Protein AF-A0A8H8XVD5-F1 (afdb_monomer_lite)

Sequence (188 aa):
MAFVDPARYSNPLRRFARTLVPGADPLVAAPLPLPESLAGEPWYSVGRAVSALGGARVDGWCLEEWPGKALRACFTACWRAADGRLWNVLPDRRTLLFLPDPARRYEGVPVAPRYQSLERDALLGDYLKVCAALGRPGLDE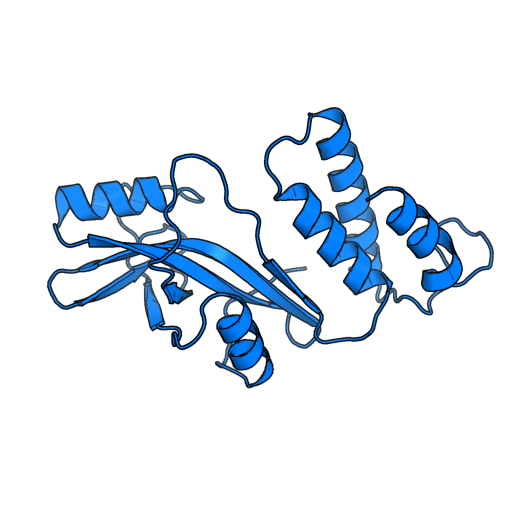AGWDTLQQTRERLEGWLELGGSGNSPCPCRSGRRYQNCCSRRLRDSL

Foldseek 3Di:
DDWAADPDCDPVNVVVLCVFANPWAWDKAFEDADPPADAPCQVVQLVVCCVPQNADKFWFWFWTDPPQWKIKTATHIWGQHPVRHTHRHHPVRDITRTTTDPPDDDPPQGDFMDMDTNDPWLLSVLLRVLSSVLRDPDDDPVRNVVSVVVNVVSVVCVVVVHTQQDDDPVNPRDRNVPPVSVVSVVVD

Radius of gyration: 18.56 Å; chains: 1; bounding box: 44×38×50 Å

pLDDT: mean 93.93, std 4.39, range [62.31, 98.44]

Secondary structure (DSSP, 8-state):
---B--SS--HHHHHHHHHHSTTPPPEEEEE---TT--TT-HHHHHHHHHHHH--EEEEEEEEEEETTTEEEEEEEEEEE-TTS-EEE-STT-PPEEEEE-TT----SSPPPPEEEESS--HHHHHHHHHHHHHTSTT--HHHHHHHHHHHHHHHHHHHTT--TTSBPTT--SSBGGGTHHHHHHTT-

Structure (mmCIF, N/CA/C/O backbone):
data_AF-A0A8H8XVD5-F1
#
_entry.id   AF-A0A8H8XVD5-F1
#
loop_
_atom_site.group_PDB
_atom_site.id
_atom_site.type_symbol
_atom_site.label_atom_id
_atom_site.label_alt_id
_atom_site.label_comp_id
_atom_site.label_asym_id
_atom_site.label_entity_id
_atom_site.label_seq_id
_atom_site.pdbx_PDB_ins_code
_atom_site.Cartn_x
_atom_site.Cartn_y
_atom_site.Cartn_z
_atom_site.occupancy
_atom_site.B_iso_or_equiv
_atom_site.auth_seq_id
_atom_site.auth_comp_id
_atom_site.auth_asym_id
_atom_site.auth_atom_id
_atom_site.pdbx_PDB_model_num
ATOM 1 N N . MET A 1 1 ? 2.188 4.997 12.910 1.00 62.31 1 MET A N 1
ATOM 2 C CA . MET A 1 1 ? 2.385 3.518 12.740 1.00 62.31 1 MET A CA 1
ATOM 3 C C . MET A 1 1 ? 2.667 3.164 11.275 1.00 62.31 1 MET A C 1
ATOM 5 O O . MET A 1 1 ? 2.285 3.942 10.416 1.00 62.31 1 MET A O 1
ATOM 9 N N . ALA A 1 2 ? 3.314 2.034 10.940 1.00 79.56 2 ALA A N 1
ATOM 10 C CA . ALA A 1 2 ? 3.727 1.780 9.548 1.00 79.56 2 ALA A CA 1
ATOM 11 C C . ALA A 1 2 ? 3.273 0.424 8.987 1.00 79.56 2 ALA A C 1
ATOM 13 O O . ALA A 1 2 ? 3.514 -0.628 9.577 1.00 79.56 2 ALA A O 1
ATOM 14 N N . PHE A 1 3 ? 2.655 0.473 7.806 1.00 91.69 3 PHE A N 1
ATOM 15 C CA . PHE A 1 3 ? 2.634 -0.654 6.878 1.00 91.69 3 PHE A CA 1
ATOM 16 C C . PHE A 1 3 ? 4.068 -0.938 6.429 1.00 91.69 3 PHE A C 1
ATOM 18 O O . PHE A 1 3 ? 4.803 -0.010 6.090 1.00 91.69 3 PHE A O 1
ATOM 25 N N . VAL A 1 4 ? 4.452 -2.208 6.440 1.00 92.31 4 VAL A N 1
ATOM 26 C CA . VAL A 1 4 ? 5.801 -2.675 6.114 1.00 92.31 4 VAL A CA 1
ATOM 27 C C . VAL A 1 4 ? 5.754 -3.757 5.043 1.00 92.31 4 VAL A C 1
ATOM 29 O O . VAL A 1 4 ? 4.693 -4.318 4.749 1.00 92.31 4 VAL A O 1
ATOM 32 N N . ASP A 1 5 ? 6.921 -4.074 4.486 1.00 90.81 5 ASP A N 1
ATOM 33 C CA . ASP A 1 5 ? 7.075 -5.238 3.621 1.00 90.81 5 ASP A CA 1
ATOM 34 C C . ASP A 1 5 ? 6.721 -6.517 4.409 1.00 90.81 5 ASP A C 1
ATOM 36 O O . ASP A 1 5 ? 7.253 -6.738 5.505 1.00 90.81 5 ASP A O 1
ATOM 40 N N . PRO A 1 6 ? 5.803 -7.364 3.909 1.00 87.50 6 PRO A N 1
ATOM 41 C CA . PRO A 1 6 ? 5.369 -8.549 4.634 1.00 87.50 6 PRO A CA 1
ATOM 42 C C . PRO A 1 6 ? 6.518 -9.549 4.770 1.00 87.50 6 PRO A C 1
ATOM 44 O O . PRO A 1 6 ? 7.116 -9.957 3.777 1.00 87.50 6 PRO A O 1
ATOM 47 N N . ALA A 1 7 ? 6.769 -10.037 5.987 1.00 82.31 7 ALA A N 1
ATOM 48 C CA . ALA A 1 7 ? 7.812 -11.042 6.229 1.00 82.31 7 ALA A CA 1
ATOM 49 C C . ALA A 1 7 ? 7.532 -12.387 5.528 1.00 82.31 7 ALA A C 1
ATOM 51 O O . ALA A 1 7 ? 8.437 -13.193 5.319 1.00 82.31 7 ALA A O 1
ATOM 52 N N . ARG A 1 8 ? 6.262 -12.664 5.202 1.00 85.81 8 ARG A N 1
ATOM 53 C CA . ARG A 1 8 ? 5.821 -13.894 4.535 1.00 85.81 8 ARG A CA 1
ATOM 54 C C . ARG A 1 8 ? 4.559 -13.663 3.715 1.00 85.81 8 ARG A C 1
ATOM 56 O O . ARG A 1 8 ? 3.676 -12.908 4.118 1.00 85.81 8 ARG A O 1
ATOM 63 N N . TYR A 1 9 ? 4.407 -14.415 2.626 1.00 90.38 9 TYR A N 1
ATOM 64 C CA . TYR A 1 9 ? 3.176 -14.401 1.834 1.00 90.38 9 TYR A CA 1
ATOM 65 C C . TYR A 1 9 ? 2.078 -15.276 2.470 1.00 90.38 9 TYR A C 1
ATOM 67 O O . TYR A 1 9 ? 1.851 -16.433 2.094 1.00 90.38 9 TYR A O 1
ATOM 75 N N . SER A 1 10 ? 1.437 -14.715 3.499 1.00 91.75 10 SER A N 1
ATOM 76 C CA . SER A 1 10 ? 0.442 -15.371 4.355 1.00 91.75 10 SER A CA 1
ATOM 77 C C . SER A 1 10 ? -0.894 -15.660 3.647 1.00 91.75 10 SER A C 1
ATOM 79 O O . SER A 1 10 ? -1.204 -15.099 2.597 1.00 91.75 10 SER A O 1
ATOM 81 N N . ASN A 1 11 ? -1.732 -16.523 4.237 1.00 93.69 11 ASN A N 1
ATOM 82 C CA . ASN A 1 11 ? -3.067 -16.834 3.701 1.00 93.69 11 ASN A CA 1
ATOM 83 C C . ASN A 1 11 ? -4.001 -15.611 3.592 1.00 93.69 11 ASN A C 1
ATOM 85 O O . ASN A 1 11 ? -4.656 -15.477 2.552 1.00 93.69 11 ASN A O 1
ATOM 89 N N . PRO A 1 12 ? -4.075 -14.704 4.592 1.00 94.62 12 PRO A N 1
ATOM 90 C CA . PRO A 1 12 ? -4.806 -13.448 4.436 1.00 94.62 12 PRO A CA 1
ATOM 91 C C . PRO A 1 12 ? -4.306 -12.628 3.246 1.00 94.62 12 PRO A C 1
ATOM 93 O O . PRO A 1 12 ? -5.109 -12.206 2.418 1.00 94.62 12 PRO A O 1
ATOM 96 N N . LEU A 1 13 ? -2.986 -12.508 3.085 1.00 94.56 13 LEU A N 1
ATOM 97 C CA . LEU A 1 13 ? -2.383 -11.758 1.987 1.00 94.56 13 LEU A CA 1
ATOM 98 C C . LEU A 1 13 ? -2.651 -12.399 0.617 1.00 94.56 13 LEU A C 1
ATOM 100 O O . LEU A 1 13 ? -2.946 -11.698 -0.347 1.00 94.56 13 LEU A O 1
ATOM 104 N N . ARG A 1 14 ? -2.659 -13.736 0.534 1.00 94.69 14 ARG A N 1
ATOM 105 C CA . ARG A 1 14 ? -3.088 -14.495 -0.659 1.00 94.69 14 ARG A CA 1
ATOM 106 C C . ARG A 1 14 ? -4.543 -14.258 -1.022 1.00 94.69 14 ARG A C 1
ATOM 108 O O . ARG A 1 14 ? -4.894 -14.201 -2.199 1.00 94.69 14 ARG A O 1
ATOM 115 N N . ARG A 1 15 ? -5.428 -14.184 -0.027 1.00 95.00 15 ARG A N 1
ATOM 116 C CA . ARG A 1 15 ? -6.840 -13.864 -0.265 1.00 95.00 15 ARG A CA 1
ATOM 117 C C . ARG A 1 15 ? -6.976 -12.420 -0.736 1.00 95.00 15 ARG A C 1
ATOM 119 O O . ARG A 1 15 ? -7.679 -12.197 -1.712 1.00 95.00 15 ARG A O 1
ATOM 126 N N . PHE A 1 16 ? -6.274 -11.484 -0.102 1.00 96.44 16 PHE A N 1
ATOM 127 C CA . PHE A 1 16 ? -6.273 -10.076 -0.486 1.00 96.44 16 PHE A CA 1
ATOM 128 C C . PHE A 1 16 ? -5.779 -9.867 -1.922 1.00 96.44 16 PHE A C 1
ATOM 130 O O . PHE A 1 16 ? -6.499 -9.281 -2.724 1.00 96.44 16 PHE A O 1
ATOM 137 N N . ALA A 1 17 ? -4.629 -10.441 -2.289 1.00 96.88 17 ALA A N 1
ATOM 138 C CA . ALA A 1 17 ? -4.081 -10.379 -3.646 1.00 96.88 17 ALA A CA 1
ATOM 139 C C . ALA A 1 17 ? -5.091 -10.849 -4.710 1.00 96.88 17 ALA A C 1
ATOM 141 O O . ALA A 1 17 ? -5.309 -10.162 -5.704 1.00 96.88 17 ALA A O 1
ATOM 142 N N . ARG A 1 18 ? -5.804 -11.955 -4.450 1.00 95.81 18 ARG A N 1
ATOM 143 C CA . ARG A 1 18 ? -6.851 -12.471 -5.350 1.00 95.81 18 ARG A CA 1
ATOM 144 C C . ARG A 1 18 ? -8.055 -11.541 -5.513 1.00 95.81 18 ARG A C 1
ATOM 146 O O . ARG A 1 18 ? -8.739 -11.639 -6.525 1.00 95.81 18 ARG A O 1
ATOM 153 N N . THR A 1 19 ? -8.326 -10.660 -4.546 1.00 96.25 19 THR A N 1
ATOM 154 C CA . THR A 1 19 ? -9.362 -9.620 -4.702 1.00 96.25 19 THR A CA 1
ATOM 155 C C . THR A 1 19 ? -8.908 -8.453 -5.578 1.00 96.25 19 THR A C 1
ATOM 157 O O . THR A 1 19 ? -9.754 -7.719 -6.080 1.00 96.25 19 THR A O 1
ATOM 160 N N . LEU A 1 20 ? -7.595 -8.276 -5.757 1.00 96.25 20 LEU A N 1
ATOM 161 C CA . LEU A 1 20 ? -7.013 -7.221 -6.587 1.00 96.25 20 LEU A CA 1
ATOM 162 C C . LEU A 1 20 ? -6.873 -7.688 -8.035 1.00 96.25 20 LEU A C 1
ATOM 164 O O . LEU A 1 20 ? -7.378 -7.029 -8.939 1.00 96.25 20 LEU A O 1
ATOM 168 N N . VAL A 1 21 ? -6.218 -8.836 -8.231 1.00 96.69 21 VAL A N 1
ATOM 169 C CA . VAL A 1 21 ? -5.940 -9.419 -9.547 1.00 96.69 21 VAL A CA 1
ATOM 170 C C . VAL A 1 21 ? -6.238 -10.925 -9.489 1.00 96.69 21 VAL A C 1
ATOM 172 O O . VAL A 1 21 ? -5.449 -11.692 -8.927 1.00 96.69 21 VAL A O 1
ATOM 175 N N . PRO A 1 22 ? -7.390 -11.382 -10.015 1.00 94.19 22 PRO A N 1
ATOM 176 C CA . PRO A 1 22 ? -7.756 -12.795 -9.990 1.00 94.19 22 PRO A CA 1
ATOM 177 C C . PRO A 1 22 ? -6.725 -13.672 -10.712 1.00 94.19 22 PRO A C 1
ATOM 179 O O . PRO A 1 22 ? -6.371 -13.410 -11.856 1.00 94.19 22 PRO A O 1
ATOM 182 N N . GLY A 1 23 ? -6.261 -14.732 -10.046 1.00 88.88 23 GLY A N 1
ATOM 183 C CA . GLY A 1 23 ? -5.352 -15.724 -10.633 1.00 88.88 23 GLY A CA 1
ATOM 184 C C . GLY A 1 23 ? -3.885 -15.297 -10.762 1.00 88.88 23 GLY A C 1
ATOM 185 O O . GLY A 1 23 ? -3.082 -16.102 -11.220 1.00 88.88 23 GLY A O 1
ATOM 186 N N . ALA A 1 24 ? -3.521 -14.079 -10.353 1.00 89.25 24 ALA A N 1
ATOM 187 C CA . ALA A 1 24 ? -2.131 -13.636 -10.344 1.00 89.25 24 ALA A CA 1
ATOM 188 C C . ALA A 1 24 ? -1.437 -13.965 -9.014 1.00 89.25 24 ALA A C 1
ATOM 190 O O . ALA A 1 24 ? -2.015 -13.800 -7.935 1.00 89.25 24 ALA A O 1
ATOM 191 N N . ASP A 1 25 ? -0.173 -14.375 -9.107 1.00 90.88 25 ASP A N 1
ATOM 192 C CA . ASP A 1 25 ? 0.716 -14.559 -7.964 1.00 90.88 25 ASP A CA 1
ATOM 193 C C . ASP A 1 25 ? 1.678 -13.365 -7.833 1.00 90.88 25 ASP A C 1
ATOM 195 O O . ASP A 1 25 ? 2.219 -12.890 -8.839 1.00 90.88 25 ASP A O 1
ATOM 199 N N . PRO A 1 26 ? 1.926 -12.867 -6.608 1.00 94.94 26 PRO A N 1
ATOM 200 C CA . PRO A 1 26 ? 2.943 -11.859 -6.377 1.00 94.94 26 PRO A CA 1
ATOM 201 C C . PRO A 1 26 ? 4.344 -12.370 -6.703 1.00 94.94 26 PRO A C 1
ATOM 203 O O . PRO A 1 26 ? 4.709 -13.512 -6.421 1.00 94.94 26 PRO A O 1
ATOM 206 N N . LEU A 1 27 ? 5.147 -11.462 -7.231 1.00 95.50 27 LEU A N 1
ATOM 207 C CA . LEU A 1 27 ? 6.562 -11.597 -7.509 1.00 95.50 27 LEU A CA 1
ATOM 208 C C . LEU A 1 27 ? 7.362 -10.805 -6.474 1.00 95.50 27 LEU A C 1
ATOM 210 O O . LEU A 1 27 ? 6.856 -9.879 -5.840 1.00 95.50 27 LEU A O 1
ATOM 214 N N . VAL A 1 28 ? 8.638 -11.144 -6.331 1.00 95.88 28 VAL A N 1
ATOM 215 C CA . VAL A 1 28 ? 9.575 -10.344 -5.541 1.00 95.88 28 VAL A CA 1
ATOM 216 C C . VAL A 1 28 ? 10.300 -9.391 -6.482 1.00 95.88 28 VAL A C 1
ATOM 218 O O . VAL A 1 28 ? 10.970 -9.839 -7.411 1.00 95.88 28 VAL A O 1
ATOM 221 N N . ALA A 1 29 ? 10.167 -8.087 -6.241 1.00 97.00 29 ALA A N 1
ATOM 222 C CA . ALA A 1 29 ? 10.982 -7.076 -6.901 1.00 97.00 29 ALA A CA 1
ATOM 223 C C . ALA A 1 29 ? 12.165 -6.730 -5.991 1.00 97.00 29 ALA A C 1
ATOM 225 O O . ALA A 1 29 ? 11.987 -6.119 -4.934 1.00 97.00 29 ALA A O 1
ATOM 226 N N . ALA A 1 30 ? 13.366 -7.155 -6.382 1.00 96.56 30 ALA A N 1
ATOM 227 C CA . ALA A 1 30 ? 14.581 -6.890 -5.617 1.00 96.56 30 ALA A CA 1
ATOM 228 C C . ALA A 1 30 ? 14.998 -5.413 -5.748 1.00 96.56 30 ALA A C 1
ATOM 230 O O . ALA A 1 30 ? 14.699 -4.782 -6.763 1.00 96.56 30 ALA A O 1
ATOM 231 N N . PRO A 1 31 ? 15.688 -4.835 -4.755 1.00 96.81 31 PRO A N 1
ATOM 232 C CA . PRO A 1 31 ? 16.124 -3.452 -4.830 1.00 96.81 31 PRO A CA 1
ATOM 233 C C . PRO A 1 31 ? 17.297 -3.294 -5.798 1.00 96.81 31 PRO A C 1
ATOM 235 O O . PRO A 1 31 ? 18.312 -3.981 -5.686 1.00 96.81 31 PRO A O 1
ATOM 238 N N . LEU A 1 32 ? 17.171 -2.339 -6.713 1.00 96.75 32 LEU A N 1
ATOM 239 C CA . LEU A 1 32 ? 18.240 -1.870 -7.591 1.00 96.75 32 LEU A CA 1
ATOM 240 C C . LEU A 1 32 ? 18.104 -0.353 -7.765 1.00 96.75 32 LEU A C 1
ATOM 242 O O . LEU A 1 32 ? 17.692 0.107 -8.829 1.00 96.75 32 LEU A O 1
ATOM 246 N N . PRO A 1 33 ? 18.392 0.436 -6.717 1.00 94.62 33 PRO A N 1
ATOM 247 C CA . PRO A 1 33 ? 18.290 1.889 -6.790 1.00 94.62 33 PRO A CA 1
ATOM 248 C C . PRO A 1 33 ? 19.168 2.421 -7.926 1.00 94.62 33 PRO A C 1
ATOM 250 O O . PRO A 1 33 ? 20.374 2.165 -7.949 1.00 94.62 33 PRO A O 1
ATOM 253 N N . LEU A 1 34 ? 18.578 3.174 -8.853 1.00 94.88 34 LEU A N 1
ATOM 254 C CA . LEU A 1 34 ? 19.328 3.801 -9.944 1.00 94.88 34 LEU A CA 1
ATOM 255 C C . LEU A 1 34 ? 19.580 5.286 -9.646 1.00 94.88 34 LEU A C 1
ATOM 257 O O . LEU A 1 34 ? 18.712 5.920 -9.043 1.00 94.88 34 LEU A O 1
ATOM 261 N N . PRO A 1 35 ? 20.710 5.871 -10.093 1.00 92.25 35 PRO A N 1
ATOM 262 C CA . PRO A 1 35 ? 21.076 7.255 -9.772 1.00 92.25 35 PRO A CA 1
ATOM 263 C C . PRO A 1 35 ? 20.013 8.309 -10.108 1.00 92.25 35 PRO A C 1
ATOM 265 O O . PRO A 1 35 ? 19.873 9.286 -9.384 1.00 92.25 35 PRO A O 1
ATOM 268 N N . GLU A 1 36 ? 19.250 8.109 -11.184 1.00 91.50 36 GLU A N 1
ATOM 269 C CA . GLU A 1 36 ? 18.214 9.050 -11.638 1.00 91.50 36 GLU A CA 1
ATOM 270 C C . GLU A 1 36 ? 16.822 8.769 -11.049 1.00 91.50 36 GLU A C 1
ATOM 272 O O . GLU A 1 36 ? 15.841 9.403 -11.442 1.00 91.50 36 GLU A O 1
ATOM 277 N N . SER A 1 37 ? 16.708 7.793 -10.147 1.00 95.88 37 SER A N 1
ATOM 278 C CA . SER A 1 37 ? 15.425 7.440 -9.542 1.00 95.88 37 SER A CA 1
ATOM 279 C C . SER A 1 37 ? 15.044 8.436 -8.456 1.00 95.88 37 SER A C 1
ATOM 281 O O . SER A 1 37 ? 15.870 8.847 -7.643 1.00 95.88 37 SER A O 1
ATOM 283 N N . LEU A 1 38 ? 13.766 8.794 -8.422 1.00 95.94 38 LEU A N 1
ATOM 284 C CA . LEU A 1 38 ? 13.205 9.767 -7.493 1.00 95.94 38 LEU A CA 1
ATOM 285 C C . LEU A 1 38 ? 12.308 9.061 -6.473 1.00 95.94 38 LEU A C 1
ATOM 287 O O . LEU A 1 38 ? 11.518 8.179 -6.815 1.00 95.94 38 LEU A O 1
ATOM 291 N N . ALA A 1 39 ? 12.440 9.440 -5.201 1.00 93.75 39 ALA A N 1
ATOM 292 C CA . ALA A 1 39 ? 11.602 8.905 -4.134 1.00 93.75 39 ALA A CA 1
ATOM 293 C C . ALA A 1 39 ? 10.130 9.269 -4.377 1.00 93.75 39 ALA A C 1
ATOM 295 O O . ALA A 1 39 ? 9.820 10.410 -4.703 1.00 93.75 39 ALA A O 1
ATOM 296 N N . GLY A 1 40 ? 9.229 8.296 -4.221 1.00 91.31 40 GLY A N 1
ATOM 297 C CA . GLY A 1 40 ? 7.795 8.495 -4.457 1.00 91.31 40 GLY A CA 1
ATOM 298 C C . GLY A 1 40 ? 7.377 8.545 -5.932 1.00 91.31 40 GLY A C 1
ATOM 299 O O . GLY A 1 40 ? 6.185 8.621 -6.201 1.00 91.31 40 GLY A O 1
ATOM 300 N N . GLU A 1 41 ? 8.315 8.422 -6.876 1.00 94.75 41 GLU A N 1
ATOM 301 C CA . GLU A 1 41 ? 8.067 8.584 -8.316 1.00 94.75 41 GLU A CA 1
ATOM 302 C C . GLU A 1 41 ? 8.413 7.302 -9.107 1.00 94.75 41 GLU A C 1
ATOM 304 O O . GLU A 1 41 ? 9.376 7.269 -9.891 1.00 94.75 41 GLU A O 1
ATOM 309 N N . PRO A 1 42 ? 7.667 6.196 -8.909 1.00 95.69 42 PRO A N 1
ATOM 310 C CA . PRO A 1 42 ? 8.000 4.898 -9.497 1.00 95.69 42 PRO A CA 1
ATOM 311 C C . PRO A 1 42 ? 7.889 4.883 -11.022 1.00 95.69 42 PRO A C 1
ATOM 313 O O . PRO A 1 42 ? 8.763 4.333 -11.687 1.00 95.69 42 PRO A O 1
ATOM 316 N N . TRP A 1 43 ? 6.866 5.512 -11.608 1.00 96.50 43 TRP A N 1
ATOM 317 C CA . TRP A 1 43 ? 6.689 5.507 -13.066 1.00 96.50 43 TRP A CA 1
ATOM 318 C C . TRP A 1 43 ? 7.761 6.315 -13.791 1.00 96.50 43 TRP A C 1
ATOM 320 O O . TRP A 1 43 ? 8.256 5.861 -14.823 1.00 96.50 43 TRP A O 1
ATOM 330 N N . TYR A 1 44 ? 8.154 7.464 -13.235 1.00 95.94 44 TYR A N 1
ATOM 331 C CA . TYR A 1 44 ? 9.276 8.246 -13.749 1.00 95.94 44 TYR A CA 1
ATOM 332 C C . TYR A 1 44 ? 10.574 7.432 -13.680 1.00 95.94 44 TYR A C 1
ATOM 334 O O . TYR A 1 44 ? 11.235 7.226 -14.697 1.00 95.94 44 TYR A O 1
ATOM 342 N N . SER A 1 45 ? 10.893 6.894 -12.500 1.00 97.12 45 SER A N 1
ATOM 343 C CA . SER A 1 45 ? 12.138 6.157 -12.252 1.00 97.12 45 SER A CA 1
ATOM 344 C C . SER A 1 45 ? 12.257 4.903 -13.124 1.00 97.12 45 SER A C 1
ATOM 346 O O . SER A 1 45 ? 13.292 4.662 -13.746 1.00 97.12 45 SER A O 1
ATOM 348 N N . VAL A 1 46 ? 11.174 4.128 -13.253 1.00 97.38 46 VAL A N 1
ATOM 349 C CA . VAL A 1 46 ? 11.131 2.967 -14.155 1.00 97.38 46 VAL A CA 1
ATOM 350 C C . VAL A 1 46 ? 11.207 3.403 -15.620 1.00 97.38 46 VAL A C 1
ATOM 352 O O . VAL A 1 46 ? 11.868 2.737 -16.411 1.00 97.38 46 VAL A O 1
ATOM 355 N N . GLY A 1 47 ? 10.598 4.530 -15.999 1.00 96.81 47 GLY A N 1
ATOM 356 C CA . GLY A 1 47 ? 10.730 5.091 -17.348 1.00 96.81 47 GLY A CA 1
ATOM 357 C C . GLY A 1 47 ? 12.182 5.425 -17.711 1.00 96.81 47 GLY A C 1
ATOM 358 O O . GLY A 1 47 ? 12.628 5.108 -18.818 1.00 96.81 47 GLY A O 1
ATOM 359 N N . ARG A 1 48 ? 12.948 5.986 -16.765 1.00 97.44 48 ARG A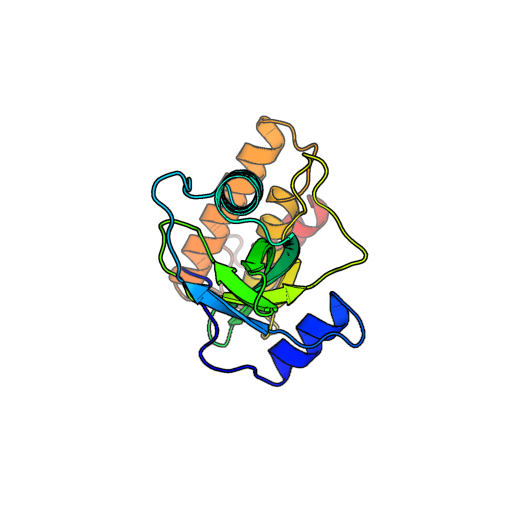 N 1
ATOM 360 C CA . ARG A 1 48 ? 14.395 6.218 -16.923 1.00 97.44 48 ARG A CA 1
ATOM 361 C C . ARG A 1 48 ? 15.162 4.906 -17.060 1.00 97.44 48 ARG A C 1
ATOM 363 O O . ARG A 1 48 ? 15.960 4.778 -17.983 1.00 97.44 48 ARG A O 1
ATOM 370 N N . ALA A 1 49 ? 14.861 3.914 -16.218 1.00 97.19 49 ALA A N 1
ATOM 371 C CA . ALA A 1 49 ? 15.471 2.585 -16.302 1.00 97.19 49 ALA A CA 1
ATOM 372 C C . ALA A 1 49 ? 15.246 1.936 -17.678 1.00 97.19 49 ALA A C 1
ATOM 374 O O . ALA A 1 49 ? 16.198 1.481 -18.304 1.00 97.19 49 ALA A O 1
ATOM 375 N N . VAL A 1 50 ? 14.008 1.962 -18.183 1.00 97.69 50 VAL A N 1
ATOM 376 C CA . VAL A 1 50 ? 13.668 1.423 -19.510 1.00 97.69 50 VAL A CA 1
ATOM 377 C C . VAL A 1 50 ? 14.402 2.171 -20.621 1.00 97.69 50 VAL A C 1
ATOM 379 O O . VAL A 1 50 ? 14.939 1.542 -21.527 1.00 97.69 50 VAL A O 1
ATOM 382 N N . SER A 1 51 ? 14.467 3.501 -20.544 1.00 97.06 51 SER A N 1
ATOM 383 C CA . SER A 1 51 ? 15.145 4.321 -21.557 1.00 97.06 51 SER A CA 1
ATOM 384 C C . SER A 1 51 ? 16.657 4.077 -21.598 1.00 97.06 51 SER A C 1
ATOM 386 O O . SER A 1 51 ? 17.244 4.057 -22.675 1.00 97.06 51 SER A O 1
ATOM 388 N N . ALA A 1 52 ? 17.287 3.885 -20.437 1.00 96.12 52 ALA A N 1
ATOM 389 C CA . ALA A 1 52 ? 18.735 3.728 -20.326 1.00 96.12 52 ALA A CA 1
ATOM 390 C C . ALA A 1 52 ? 19.213 2.280 -20.524 1.00 96.12 52 ALA A C 1
ATOM 392 O O . ALA A 1 52 ? 20.296 2.059 -21.060 1.00 96.12 52 ALA A O 1
ATOM 393 N N . LEU A 1 53 ? 18.432 1.297 -20.066 1.00 96.38 53 LEU A N 1
ATOM 394 C CA . LEU A 1 53 ? 18.856 -0.104 -19.943 1.00 96.38 53 LEU A CA 1
ATOM 395 C C . LEU A 1 53 ? 17.994 -1.075 -20.768 1.00 96.38 53 LEU A C 1
ATOM 397 O O . LEU A 1 53 ? 18.262 -2.276 -20.782 1.00 96.38 53 LEU A O 1
ATOM 401 N N . GLY A 1 54 ? 16.949 -0.585 -21.441 1.00 97.00 54 GLY A N 1
ATOM 402 C CA . GLY A 1 54 ? 15.958 -1.420 -22.117 1.00 97.00 54 GLY A CA 1
ATOM 403 C C . GLY A 1 54 ? 15.030 -2.155 -21.141 1.00 97.00 54 GLY A C 1
ATOM 404 O O . GLY A 1 54 ? 14.859 -1.772 -19.983 1.00 97.00 54 GLY A O 1
ATOM 405 N N . GLY A 1 55 ? 14.399 -3.236 -21.602 1.00 97.25 55 GLY A N 1
ATOM 406 C CA . GLY A 1 55 ? 13.414 -3.984 -20.813 1.00 97.25 55 GLY A CA 1
ATOM 407 C C . GLY A 1 55 ? 12.023 -3.349 -20.849 1.00 97.25 55 GLY A C 1
ATOM 408 O O . GLY A 1 55 ? 11.636 -2.741 -21.846 1.00 97.25 55 GLY A O 1
ATOM 409 N N . ALA A 1 56 ? 11.242 -3.524 -19.781 1.00 97.81 56 ALA A N 1
ATOM 410 C CA . ALA A 1 56 ? 9.846 -3.095 -19.747 1.00 97.81 56 ALA A CA 1
ATOM 411 C C . ALA A 1 56 ? 9.406 -2.555 -18.381 1.00 97.81 56 ALA A C 1
ATOM 413 O O . ALA A 1 56 ? 9.856 -3.008 -17.327 1.00 97.81 56 ALA A O 1
ATOM 414 N N . ARG A 1 57 ? 8.453 -1.619 -18.409 1.00 97.06 57 ARG A N 1
ATOM 415 C CA . ARG A 1 57 ? 7.697 -1.188 -17.228 1.00 97.06 57 ARG A CA 1
ATOM 416 C C . ARG A 1 57 ? 6.627 -2.227 -16.900 1.00 97.06 57 ARG A C 1
ATOM 418 O O . ARG A 1 57 ? 5.895 -2.655 -17.791 1.00 97.06 57 ARG A O 1
ATOM 425 N N . VAL A 1 58 ? 6.511 -2.593 -15.627 1.00 97.69 58 VAL A N 1
ATOM 426 C CA . VAL A 1 58 ? 5.428 -3.441 -15.118 1.00 97.69 58 VAL A CA 1
ATOM 427 C C . VAL A 1 58 ? 4.653 -2.659 -14.068 1.00 97.69 58 VAL A C 1
ATOM 429 O O . VAL A 1 58 ? 5.210 -2.336 -13.021 1.00 97.69 58 VAL A O 1
ATOM 432 N N . ASP A 1 59 ? 3.380 -2.383 -14.344 1.00 97.56 59 ASP A N 1
ATOM 433 C CA . ASP A 1 59 ? 2.462 -1.740 -13.400 1.00 97.56 59 ASP A CA 1
ATOM 434 C C . ASP A 1 59 ? 1.768 -2.807 -12.534 1.00 97.56 59 ASP A C 1
ATOM 436 O O . ASP A 1 59 ? 1.536 -3.943 -12.967 1.00 97.56 59 ASP A O 1
ATOM 440 N N . GLY A 1 60 ? 1.479 -2.469 -11.279 1.00 97.62 60 GLY A N 1
ATOM 441 C CA . GLY A 1 60 ? 0.897 -3.415 -10.333 1.00 97.62 60 GLY A CA 1
ATOM 442 C C . GLY A 1 60 ? 0.831 -2.883 -8.910 1.00 97.62 60 GLY A C 1
ATOM 443 O O . GLY A 1 60 ? 0.919 -1.683 -8.665 1.00 97.62 60 GLY A O 1
ATOM 444 N N . TRP A 1 61 ? 0.666 -3.790 -7.956 1.00 97.75 61 TRP A N 1
ATOM 445 C CA . TRP A 1 61 ? 0.422 -3.469 -6.555 1.00 97.75 61 TRP A CA 1
ATOM 446 C C . TRP A 1 61 ? 1.598 -3.887 -5.675 1.00 97.75 61 TRP A C 1
ATOM 448 O O . TRP A 1 61 ? 1.956 -5.060 -5.634 1.00 97.75 61 TRP A O 1
ATOM 458 N N . CYS A 1 62 ? 2.154 -2.957 -4.904 1.00 97.06 62 CYS A N 1
ATOM 459 C CA . CYS A 1 62 ? 3.005 -3.282 -3.764 1.00 97.06 62 CYS A CA 1
ATOM 460 C C . CYS A 1 62 ? 2.122 -3.720 -2.596 1.00 97.06 62 CYS A C 1
ATOM 462 O O . CYS A 1 62 ? 1.300 -2.934 -2.118 1.00 97.06 62 CYS A O 1
ATOM 464 N N . LEU A 1 63 ? 2.280 -4.966 -2.156 1.00 97.62 63 LEU A N 1
ATOM 465 C CA . LEU A 1 63 ? 1.546 -5.544 -1.038 1.00 97.62 63 LEU A CA 1
ATOM 466 C C . LEU A 1 63 ? 2.308 -5.312 0.265 1.00 97.62 63 LEU A C 1
ATOM 468 O O . LEU A 1 63 ? 3.458 -5.719 0.396 1.00 97.62 63 LEU A O 1
ATOM 472 N N . GLU A 1 64 ? 1.640 -4.709 1.239 1.00 96.75 64 GLU A N 1
ATOM 473 C CA . GLU A 1 64 ? 2.202 -4.355 2.538 1.00 96.75 64 GLU A CA 1
ATOM 474 C C . GLU A 1 64 ? 1.290 -4.835 3.668 1.00 96.75 64 GLU A C 1
ATOM 476 O O . GLU A 1 64 ? 0.074 -4.997 3.510 1.00 96.75 64 GLU A O 1
ATOM 481 N N . GLU A 1 65 ? 1.879 -5.049 4.837 1.00 95.81 65 GLU A N 1
ATOM 482 C CA . GLU A 1 65 ? 1.178 -5.505 6.030 1.00 95.81 65 GLU A CA 1
ATOM 483 C C . GLU A 1 65 ? 1.446 -4.539 7.182 1.00 95.81 65 GLU A C 1
ATOM 485 O O . GLU A 1 65 ? 2.574 -4.123 7.425 1.00 95.81 65 GLU A O 1
ATOM 490 N N . TRP A 1 66 ? 0.397 -4.194 7.917 1.00 94.25 66 TRP A N 1
ATOM 491 C CA . TRP A 1 66 ? 0.523 -3.766 9.298 1.00 94.25 66 TRP A CA 1
ATOM 492 C C . TRP A 1 66 ? 0.355 -5.025 10.159 1.00 94.25 66 TRP A C 1
ATOM 494 O O . TRP A 1 66 ? -0.770 -5.537 10.233 1.00 94.25 66 TRP A O 1
ATOM 504 N N . PRO A 1 67 ? 1.441 -5.544 10.776 1.00 91.25 67 PRO A N 1
ATOM 505 C CA . PRO A 1 67 ? 1.452 -6.869 11.388 1.00 91.25 67 PRO A CA 1
ATOM 506 C C . PRO A 1 67 ? 0.241 -7.145 12.278 1.00 91.25 67 PRO A C 1
ATOM 508 O O . PRO A 1 67 ? 0.004 -6.452 13.266 1.00 91.25 67 PRO A O 1
ATOM 511 N N . GLY A 1 68 ? -0.541 -8.157 11.891 1.00 89.62 68 GLY A N 1
ATOM 512 C CA . GLY A 1 68 ? -1.723 -8.614 12.628 1.00 89.62 68 GLY A CA 1
ATOM 513 C C . GLY A 1 68 ? -2.963 -7.717 12.541 1.00 89.62 68 GLY A C 1
ATOM 514 O O . GLY A 1 68 ? -4.017 -8.132 13.007 1.00 89.62 68 GLY A O 1
ATOM 515 N N . LYS A 1 69 ? -2.881 -6.531 11.925 1.00 92.81 69 LYS A N 1
ATOM 516 C CA . LYS A 1 69 ? -3.963 -5.532 11.944 1.00 92.81 69 LYS A CA 1
ATOM 517 C C . LYS A 1 69 ? -4.621 -5.326 10.594 1.00 92.81 69 LYS A C 1
ATOM 519 O O . LYS A 1 69 ? -5.843 -5.416 10.482 1.00 92.81 69 LYS A O 1
ATOM 524 N N . ALA A 1 70 ? -3.834 -5.045 9.562 1.00 96.06 70 ALA A N 1
ATOM 525 C CA . ALA A 1 70 ? -4.371 -4.674 8.261 1.00 96.06 70 ALA A CA 1
ATOM 526 C C . ALA A 1 70 ? -3.399 -4.991 7.127 1.00 96.06 70 ALA A C 1
ATOM 528 O O . ALA A 1 70 ? -2.192 -5.078 7.321 1.00 96.06 70 ALA A O 1
ATOM 529 N N . LEU A 1 71 ? -3.940 -5.100 5.921 1.00 97.31 71 LEU A N 1
ATOM 530 C CA . LEU A 1 71 ? -3.198 -5.216 4.674 1.00 97.31 71 LEU A CA 1
ATOM 531 C C . LEU A 1 71 ? -3.421 -3.961 3.834 1.00 97.31 71 LEU A C 1
ATOM 533 O O . LEU A 1 71 ? -4.519 -3.392 3.847 1.00 97.31 71 LEU A O 1
ATOM 537 N N . ARG A 1 72 ? -2.392 -3.558 3.092 1.00 97.75 72 ARG A N 1
ATOM 538 C CA . ARG A 1 72 ? -2.429 -2.445 2.142 1.00 97.75 72 ARG A CA 1
ATOM 539 C C . ARG A 1 72 ? -1.877 -2.893 0.796 1.00 97.75 72 ARG A C 1
ATOM 541 O O . ARG A 1 72 ? -0.955 -3.697 0.731 1.00 97.75 72 ARG A O 1
ATOM 548 N N . ALA A 1 73 ? -2.459 -2.375 -0.274 1.00 97.56 73 ALA A N 1
ATOM 549 C CA . ALA A 1 73 ? -1.918 -2.478 -1.616 1.00 97.56 73 ALA A CA 1
ATOM 550 C C . ALA A 1 73 ? -1.809 -1.079 -2.222 1.00 97.56 73 ALA A C 1
ATOM 552 O O . ALA A 1 73 ? -2.824 -0.402 -2.403 1.00 97.56 73 ALA A O 1
ATOM 553 N N . CYS A 1 74 ? -0.585 -0.661 -2.532 1.00 95.69 74 CYS A N 1
ATOM 554 C CA . CYS A 1 74 ? -0.286 0.617 -3.176 1.00 95.69 74 CYS A CA 1
ATOM 555 C C . CYS A 1 74 ? 0.030 0.372 -4.651 1.00 95.69 74 CYS A C 1
ATOM 557 O O . CYS A 1 74 ? 0.880 -0.463 -4.960 1.00 95.69 74 CYS A O 1
ATOM 559 N N . PHE A 1 75 ? -0.646 1.071 -5.562 1.00 96.38 75 PHE A N 1
ATOM 560 C CA . PHE A 1 75 ? -0.353 0.936 -6.987 1.00 96.38 75 PHE A CA 1
ATOM 561 C C . PHE A 1 75 ? 0.989 1.606 -7.307 1.00 96.38 75 PHE A C 1
ATOM 563 O O . PHE A 1 75 ? 1.247 2.722 -6.860 1.00 96.38 75 PHE A O 1
ATOM 570 N N . THR A 1 76 ? 1.855 0.909 -8.033 1.00 96.56 76 THR A N 1
ATOM 571 C CA . THR A 1 76 ? 3.236 1.321 -8.313 1.00 96.56 76 THR A CA 1
ATOM 572 C C . THR A 1 76 ? 3.735 0.676 -9.611 1.00 96.56 76 THR A C 1
ATOM 574 O O . THR A 1 76 ? 2.986 -0.022 -10.301 1.00 96.56 76 THR A O 1
ATOM 577 N N . ALA A 1 77 ? 5.008 0.890 -9.942 1.00 97.38 77 ALA A N 1
ATOM 578 C CA . ALA A 1 77 ? 5.690 0.246 -11.054 1.00 97.38 77 ALA A CA 1
ATOM 579 C C . ALA A 1 77 ? 7.026 -0.373 -10.628 1.00 97.38 77 ALA A C 1
ATOM 581 O O . ALA A 1 77 ? 7.720 0.131 -9.746 1.00 97.38 77 ALA A O 1
ATOM 582 N N . CYS A 1 78 ? 7.402 -1.455 -11.303 1.00 97.69 78 CYS A N 1
ATOM 583 C CA . CYS A 1 78 ? 8.722 -2.073 -11.222 1.00 97.69 78 CYS A CA 1
ATOM 584 C C . CYS A 1 78 ? 9.330 -2.200 -12.623 1.00 97.69 78 CYS A C 1
ATOM 586 O O . CYS A 1 78 ? 8.616 -2.271 -13.629 1.00 97.69 78 CYS A O 1
ATOM 588 N N . TRP A 1 79 ? 10.658 -2.246 -12.691 1.00 98.44 79 TRP A N 1
ATOM 589 C CA . TRP A 1 79 ? 11.377 -2.472 -13.941 1.00 98.44 79 TRP A CA 1
ATOM 590 C C . TRP A 1 79 ? 11.593 -3.968 -14.155 1.00 98.44 79 TRP A C 1
ATOM 592 O O . TRP A 1 79 ? 12.147 -4.649 -13.293 1.00 98.44 79 TRP A O 1
ATOM 602 N N . ARG A 1 80 ? 11.158 -4.489 -15.304 1.00 98.44 80 ARG A N 1
ATOM 603 C CA . ARG A 1 80 ? 11.501 -5.836 -15.761 1.00 98.44 80 ARG A CA 1
ATOM 604 C C . ARG A 1 80 ? 12.673 -5.740 -16.728 1.00 98.44 80 ARG A C 1
ATOM 606 O O . ARG A 1 80 ? 12.520 -5.216 -17.831 1.00 98.44 80 ARG A O 1
ATOM 613 N N . ALA A 1 81 ? 13.819 -6.257 -16.308 1.00 97.38 81 ALA A N 1
ATOM 614 C CA . ALA A 1 81 ? 15.013 -6.328 -17.136 1.00 97.38 81 ALA A CA 1
ATOM 615 C C . ALA A 1 81 ? 14.842 -7.347 -18.280 1.00 97.38 81 ALA A C 1
ATOM 617 O O . ALA A 1 81 ? 13.919 -8.166 -18.277 1.00 97.38 81 ALA A O 1
ATOM 618 N N . ALA A 1 82 ? 15.742 -7.307 -19.268 1.00 95.38 82 ALA A N 1
ATOM 619 C CA . ALA A 1 82 ? 15.704 -8.202 -20.431 1.00 95.38 82 ALA A CA 1
ATOM 620 C C . ALA A 1 82 ? 15.848 -9.693 -20.063 1.00 95.38 82 ALA A C 1
ATOM 622 O O . ALA A 1 82 ? 15.313 -10.551 -20.758 1.00 95.38 82 ALA A O 1
ATOM 623 N N . ASP A 1 83 ? 16.513 -9.996 -18.944 1.00 94.94 83 ASP A N 1
ATOM 624 C CA . ASP A 1 83 ? 16.629 -11.349 -18.381 1.00 94.94 83 ASP A CA 1
ATOM 625 C C . ASP A 1 83 ? 15.356 -11.817 -17.641 1.00 94.94 83 ASP A C 1
ATOM 627 O O . ASP A 1 83 ? 15.315 -12.914 -17.087 1.00 94.94 83 ASP A O 1
ATOM 631 N N . GLY A 1 84 ? 14.310 -10.985 -17.617 1.00 94.88 84 GLY A N 1
ATOM 632 C CA . GLY A 1 84 ? 13.030 -11.260 -16.975 1.00 94.88 84 GLY A CA 1
ATOM 633 C C . GLY A 1 84 ? 12.983 -10.950 -15.478 1.00 94.88 84 GLY A C 1
ATOM 634 O O . GLY A 1 84 ? 11.899 -11.049 -14.894 1.00 94.88 84 GLY A O 1
ATOM 635 N N . ARG A 1 85 ? 14.098 -10.548 -14.850 1.00 96.69 85 ARG A N 1
ATOM 636 C CA . ARG A 1 85 ? 14.123 -10.178 -13.426 1.00 96.69 85 ARG A CA 1
ATOM 637 C C . ARG A 1 85 ? 13.362 -8.886 -13.176 1.00 96.69 85 ARG A C 1
ATOM 639 O O . ARG A 1 85 ? 13.342 -7.986 -14.016 1.00 96.69 85 ARG A O 1
ATOM 646 N N . LEU A 1 86 ? 12.753 -8.802 -11.997 1.00 97.94 86 LEU A N 1
ATOM 647 C CA . LEU A 1 86 ? 11.955 -7.661 -11.573 1.00 97.94 86 LEU A CA 1
ATOM 648 C C . LEU A 1 86 ? 12.693 -6.861 -10.496 1.00 97.94 86 LEU A C 1
ATOM 650 O O . LEU A 1 86 ? 13.153 -7.426 -9.502 1.00 97.94 86 LEU A O 1
ATOM 654 N N . TRP A 1 87 ? 12.760 -5.547 -10.688 1.00 98.06 87 TRP A N 1
ATOM 655 C CA . TRP A 1 87 ? 13.524 -4.636 -9.847 1.00 98.06 87 TRP A CA 1
ATOM 656 C C . TRP A 1 87 ? 12.671 -3.467 -9.348 1.00 98.06 87 TRP A C 1
ATOM 658 O O . TRP A 1 87 ? 11.975 -2.809 -10.128 1.00 98.06 87 TRP A O 1
ATOM 668 N N . ASN A 1 88 ? 12.775 -3.181 -8.050 1.00 97.50 88 ASN A N 1
ATOM 669 C CA . ASN A 1 88 ? 12.412 -1.892 -7.478 1.00 97.50 88 ASN A CA 1
ATOM 670 C C . ASN A 1 88 ? 13.596 -0.940 -7.667 1.00 97.50 88 ASN A C 1
ATOM 672 O O . ASN A 1 88 ? 14.635 -1.101 -7.027 1.00 97.50 88 ASN A O 1
ATOM 676 N N . VAL A 1 89 ? 13.435 0.042 -8.549 1.00 97.62 89 VAL A N 1
ATOM 677 C CA . VAL A 1 89 ? 14.500 1.002 -8.866 1.00 97.62 89 VAL A CA 1
ATOM 678 C C . VAL A 1 89 ? 14.511 2.223 -7.949 1.00 97.62 89 VAL A C 1
ATOM 680 O O . VAL A 1 89 ? 15.373 3.085 -8.089 1.00 97.62 89 VAL A O 1
ATOM 683 N N . LEU A 1 90 ? 13.576 2.310 -6.998 1.00 96.56 90 LEU A N 1
ATOM 684 C CA . LEU A 1 90 ? 13.463 3.465 -6.118 1.00 96.56 90 LEU A CA 1
ATOM 685 C C . LEU A 1 90 ? 14.652 3.588 -5.143 1.00 96.56 90 LEU A C 1
ATOM 687 O O . LEU A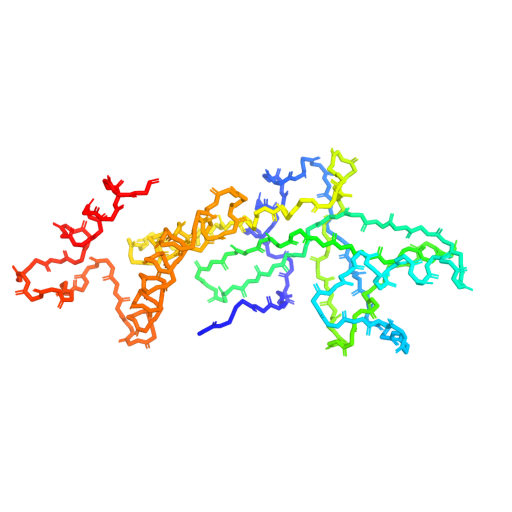 1 90 ? 15.245 2.580 -4.742 1.00 96.56 90 LEU A O 1
ATOM 691 N N . PRO A 1 91 ? 14.987 4.818 -4.700 1.00 94.88 91 PRO A N 1
ATOM 692 C CA . PRO A 1 91 ? 16.113 5.057 -3.791 1.00 94.88 91 PRO A CA 1
ATOM 693 C C . PRO A 1 91 ? 15.981 4.417 -2.404 1.00 94.88 91 PRO A C 1
ATOM 695 O O . PRO A 1 91 ? 16.981 4.287 -1.702 1.00 94.88 91 PRO A O 1
ATOM 698 N N . ASP A 1 92 ? 14.772 4.014 -2.001 1.00 91.50 92 ASP A N 1
ATOM 699 C CA . ASP A 1 92 ? 14.483 3.445 -0.678 1.00 91.50 92 ASP A CA 1
ATOM 700 C C . ASP A 1 92 ? 15.079 2.046 -0.452 1.00 91.50 92 ASP A C 1
ATOM 702 O O . ASP A 1 92 ? 15.092 1.555 0.677 1.00 91.50 92 ASP A O 1
ATOM 706 N N 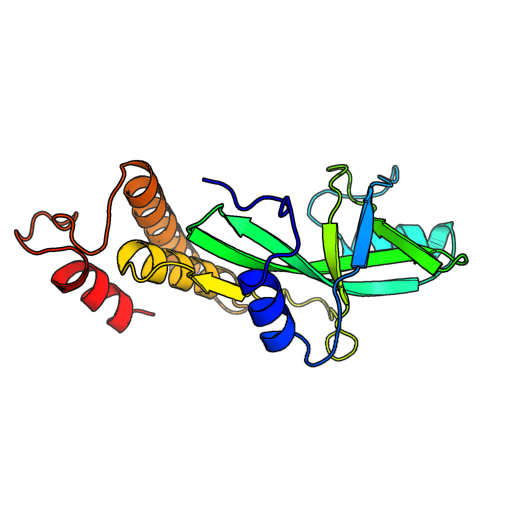. ARG A 1 93 ? 15.599 1.415 -1.514 1.00 89.81 93 ARG A N 1
ATOM 707 C CA . ARG A 1 93 ? 16.223 0.083 -1.502 1.00 89.81 93 ARG A CA 1
ATOM 708 C C . ARG A 1 93 ? 15.333 -1.007 -0.905 1.00 89.81 93 ARG A C 1
ATOM 710 O O . ARG A 1 93 ? 15.841 -2.025 -0.428 1.00 89.81 93 ARG A O 1
ATOM 717 N N . ARG A 1 94 ? 14.012 -0.831 -0.949 1.00 92.25 94 ARG A N 1
ATOM 718 C CA . ARG A 1 94 ? 13.071 -1.827 -0.435 1.00 92.25 94 ARG A CA 1
ATOM 719 C C . ARG A 1 94 ? 12.926 -3.000 -1.394 1.00 92.25 94 ARG A C 1
ATOM 721 O O . ARG A 1 94 ? 12.909 -2.828 -2.613 1.00 92.25 94 ARG A O 1
ATOM 728 N N . THR A 1 95 ? 12.780 -4.192 -0.825 1.00 94.50 95 THR A N 1
ATOM 729 C CA . THR A 1 95 ? 12.320 -5.369 -1.569 1.00 94.50 95 THR A CA 1
ATOM 730 C C . THR A 1 95 ? 10.802 -5.377 -1.534 1.00 94.50 95 THR A C 1
ATOM 732 O O . THR A 1 95 ? 10.231 -5.382 -0.449 1.00 94.50 95 THR A O 1
ATOM 735 N N . LEU A 1 96 ? 10.150 -5.409 -2.694 1.00 95.44 96 LEU A N 1
ATOM 736 C CA . LEU A 1 96 ? 8.690 -5.341 -2.757 1.00 95.44 96 LEU A CA 1
ATOM 737 C C . LEU A 1 96 ? 8.091 -6.726 -2.990 1.00 95.44 96 LEU A C 1
ATOM 739 O O . LEU A 1 96 ? 8.528 -7.459 -3.882 1.00 95.44 96 LEU A O 1
ATOM 743 N N . LEU A 1 97 ? 7.027 -7.045 -2.250 1.00 97.12 97 LEU A N 1
ATOM 744 C CA . LEU A 1 97 ? 6.094 -8.092 -2.651 1.00 97.12 97 LEU A CA 1
ATOM 745 C C . LEU A 1 97 ? 5.109 -7.484 -3.655 1.00 97.12 97 LEU A C 1
ATOM 747 O O . LEU A 1 97 ? 4.144 -6.815 -3.285 1.00 97.12 97 LEU A O 1
ATOM 751 N N . PHE A 1 98 ? 5.391 -7.675 -4.936 1.00 97.50 98 PHE A N 1
ATOM 752 C CA . PHE A 1 98 ? 4.746 -6.967 -6.031 1.00 97.50 98 PHE A CA 1
ATOM 753 C C . PHE A 1 98 ? 3.777 -7.873 -6.787 1.00 97.50 98 PHE A C 1
ATOM 755 O O . PHE A 1 98 ? 4.167 -8.919 -7.288 1.00 97.50 98 PHE A O 1
ATOM 762 N N . LEU A 1 99 ? 2.519 -7.469 -6.922 1.00 97.75 99 LEU A N 1
ATOM 763 C CA . LEU A 1 99 ? 1.494 -8.169 -7.692 1.00 97.75 99 LEU A CA 1
ATOM 764 C C . LEU A 1 99 ? 1.267 -7.443 -9.029 1.00 97.75 99 LEU A C 1
ATOM 766 O O . LEU A 1 99 ? 0.621 -6.392 -9.023 1.00 97.75 99 LEU A O 1
ATOM 770 N N . PRO A 1 100 ? 1.766 -7.967 -10.165 1.00 97.31 100 PRO A N 1
ATOM 771 C CA . PRO A 1 100 ? 1.518 -7.367 -11.474 1.00 97.31 100 PRO A CA 1
ATOM 772 C C . PRO A 1 100 ? 0.021 -7.285 -11.785 1.00 97.31 100 PRO A C 1
ATOM 774 O O . PRO A 1 100 ? -0.721 -8.231 -11.520 1.00 97.31 100 PRO A O 1
ATOM 777 N N . ASP A 1 101 ? -0.409 -6.183 -12.396 1.00 97.12 101 ASP A N 1
ATOM 778 C CA . ASP A 1 101 ? -1.796 -5.981 -12.820 1.00 97.12 101 ASP A CA 1
ATOM 779 C C . ASP A 1 101 ? -1.825 -5.563 -14.298 1.00 97.12 101 ASP A C 1
ATOM 781 O O . ASP A 1 101 ? -1.720 -4.378 -14.605 1.00 97.12 101 ASP A O 1
ATOM 785 N N . PRO A 1 102 ? -1.937 -6.512 -15.247 1.00 93.25 102 PRO A N 1
ATOM 786 C CA . PRO A 1 102 ? -1.914 -6.186 -16.673 1.00 93.25 102 PRO A CA 1
ATOM 787 C C . PRO A 1 102 ? -3.178 -5.454 -17.146 1.00 93.25 102 PRO A C 1
ATOM 789 O O . PRO A 1 102 ? -3.168 -4.877 -18.234 1.00 93.25 102 PRO A O 1
ATOM 792 N N . ALA A 1 103 ? -4.261 -5.491 -16.362 1.00 92.56 103 ALA A N 1
ATOM 793 C CA . ALA A 1 103 ? -5.529 -4.853 -16.699 1.00 92.56 103 ALA A CA 1
ATOM 794 C C . ALA A 1 103 ? -5.555 -3.366 -16.322 1.00 92.56 103 ALA A C 1
ATOM 796 O O . ALA A 1 103 ? -6.405 -2.625 -16.813 1.00 92.56 103 ALA A O 1
ATOM 797 N N . ARG A 1 104 ? -4.636 -2.919 -15.457 1.00 91.44 104 ARG A N 1
ATOM 798 C CA . ARG A 1 104 ? -4.503 -1.518 -15.053 1.00 91.44 104 ARG A CA 1
ATOM 799 C C . ARG A 1 104 ? -3.189 -0.945 -15.550 1.00 91.44 104 ARG A C 1
ATOM 801 O O . ARG A 1 104 ? -2.138 -1.567 -15.447 1.00 91.44 104 ARG A O 1
ATOM 808 N N . ARG A 1 105 ? -3.236 0.292 -16.030 1.00 89.00 105 ARG A N 1
ATOM 809 C CA . ARG A 1 105 ? -2.043 1.078 -16.341 1.00 89.00 105 ARG A CA 1
ATOM 810 C C . ARG A 1 105 ? -2.130 2.419 -15.651 1.00 89.00 105 ARG A C 1
ATOM 812 O O . ARG A 1 105 ? -3.217 2.963 -15.474 1.00 89.00 105 ARG A O 1
ATOM 819 N N . TYR A 1 106 ? -0.978 2.940 -15.253 1.00 90.56 106 TYR A N 1
ATOM 820 C CA . TYR A 1 106 ? -0.907 4.323 -14.815 1.00 90.56 106 TYR A CA 1
ATOM 821 C C . TYR A 1 106 ? -0.932 5.255 -16.026 1.00 90.56 106 TYR A C 1
ATOM 823 O O . TYR A 1 106 ? -0.072 5.161 -16.908 1.00 90.56 106 TYR A O 1
ATOM 831 N N . GLU A 1 107 ? -1.911 6.156 -16.030 1.00 89.06 107 GLU A N 1
ATOM 832 C CA . GLU A 1 107 ? -2.178 7.128 -17.099 1.00 89.06 107 GLU A CA 1
ATOM 833 C C . GLU A 1 107 ? -2.056 8.576 -16.589 1.00 89.06 107 GLU A C 1
ATOM 835 O O . GLU A 1 107 ? -2.706 9.484 -17.092 1.00 89.06 107 GLU A O 1
ATOM 840 N N . GLY A 1 108 ? -1.235 8.801 -15.555 1.00 87.56 108 GLY A N 1
ATOM 841 C CA . GLY A 1 108 ? -1.034 10.130 -14.959 1.00 87.56 108 GLY A CA 1
ATOM 842 C C . GLY A 1 108 ? -2.004 10.478 -13.827 1.00 87.56 108 GLY A C 1
ATOM 843 O O . GLY A 1 108 ? -1.847 11.517 -13.194 1.00 87.56 108 GLY A O 1
ATOM 844 N N . VAL A 1 109 ? -2.976 9.610 -13.535 1.00 85.69 109 VAL A N 1
ATOM 845 C CA . VAL A 1 109 ? -3.907 9.772 -12.412 1.00 85.69 109 VAL A CA 1
ATOM 846 C C . VAL A 1 109 ? -3.555 8.774 -11.304 1.00 85.69 109 VAL A C 1
ATOM 848 O O . VAL A 1 109 ? -3.484 7.571 -11.581 1.00 85.69 109 VAL A O 1
ATOM 851 N N . PRO A 1 110 ? -3.351 9.226 -10.051 1.00 82.88 110 PRO A N 1
ATOM 852 C CA . PRO A 1 110 ? -3.091 8.336 -8.926 1.00 82.88 110 PRO A CA 1
ATOM 853 C C . PRO A 1 110 ? -4.184 7.277 -8.754 1.00 82.88 110 PRO A C 1
ATOM 855 O O . PRO A 1 110 ? -5.380 7.575 -8.741 1.00 82.88 110 PRO A O 1
ATOM 858 N N . VAL A 1 111 ? -3.767 6.023 -8.581 1.00 91.19 111 VAL A N 1
ATOM 859 C CA . VAL A 1 111 ? -4.678 4.919 -8.272 1.00 91.19 111 VAL A CA 1
ATOM 860 C C . VAL A 1 111 ? -4.763 4.771 -6.759 1.00 91.19 111 VAL A C 1
ATOM 862 O O . VAL A 1 111 ? -3.765 4.484 -6.097 1.00 91.19 111 VAL A O 1
ATOM 865 N N . ALA A 1 112 ? -5.972 4.939 -6.222 1.00 92.19 112 ALA A N 1
ATOM 866 C CA . ALA A 1 112 ? -6.220 4.870 -4.788 1.00 92.19 112 ALA A CA 1
ATOM 867 C C . ALA A 1 112 ? -5.713 3.543 -4.183 1.00 92.19 112 ALA A C 1
ATOM 869 O O . ALA A 1 112 ? -6.041 2.467 -4.710 1.00 92.19 112 ALA A O 1
ATOM 870 N N . PRO A 1 113 ? -4.976 3.584 -3.057 1.00 95.25 113 PRO A N 1
ATOM 871 C CA . PRO A 1 113 ? -4.571 2.379 -2.353 1.00 95.25 113 PRO A CA 1
ATOM 872 C C . PRO A 1 113 ? -5.777 1.553 -1.898 1.00 95.25 113 PRO A C 1
ATOM 874 O O . PRO A 1 113 ? -6.860 2.072 -1.603 1.00 95.25 113 PRO A O 1
ATOM 877 N N . ARG A 1 114 ? -5.587 0.238 -1.812 1.00 96.81 114 ARG A N 1
ATOM 878 C CA . ARG A 1 114 ? -6.589 -0.692 -1.280 1.00 96.81 114 ARG A CA 1
ATOM 879 C C . ARG A 1 114 ? -6.187 -1.133 0.114 1.00 96.81 114 ARG A C 1
ATOM 881 O O . ARG A 1 114 ? -5.014 -1.381 0.370 1.00 96.81 114 ARG A O 1
ATOM 888 N N . TYR A 1 115 ? -7.174 -1.286 0.986 1.00 97.19 115 TYR A N 1
ATOM 889 C CA . TYR A 1 115 ? -6.969 -1.698 2.369 1.00 97.19 115 TYR A CA 1
ATOM 890 C C . TYR A 1 115 ? -7.888 -2.864 2.716 1.00 97.19 115 TYR A C 1
ATOM 892 O O . TYR A 1 115 ? -9.033 -2.919 2.263 1.00 97.19 115 TYR A O 1
ATOM 900 N N . GLN A 1 116 ? -7.405 -3.771 3.558 1.00 96.50 116 GLN A N 1
ATOM 901 C CA . GLN A 1 116 ? -8.210 -4.827 4.161 1.00 96.50 116 GLN A CA 1
ATOM 902 C C . GLN A 1 116 ? -7.874 -4.940 5.646 1.00 96.50 116 GLN A C 1
ATOM 904 O O . GLN A 1 116 ? -6.728 -5.181 6.008 1.00 96.50 116 GLN A O 1
ATOM 909 N N . SER A 1 117 ? -8.880 -4.803 6.510 1.00 95.75 117 SER A N 1
ATOM 910 C CA . SER A 1 117 ? -8.712 -5.093 7.937 1.00 95.75 117 SER A CA 1
ATOM 911 C C . SER A 1 117 ? -8.595 -6.601 8.161 1.00 95.75 117 SER A C 1
ATOM 913 O O . SER A 1 117 ? -9.354 -7.375 7.571 1.00 95.75 117 SER A O 1
ATOM 915 N N . LEU A 1 118 ? -7.675 -7.012 9.032 1.00 94.69 118 LEU A N 1
ATOM 916 C CA . LEU A 1 118 ? -7.560 -8.387 9.527 1.00 94.69 118 LEU A CA 1
ATOM 917 C C . LEU A 1 118 ? -8.363 -8.592 10.818 1.00 94.69 118 LEU A C 1
ATOM 919 O O . LEU A 1 118 ? -8.758 -9.714 11.130 1.00 94.69 118 LEU A O 1
ATOM 923 N N . GLU A 1 119 ? -8.655 -7.503 11.529 1.00 92.75 119 GLU A N 1
ATOM 924 C CA . GLU A 1 119 ? -9.397 -7.505 12.788 1.00 92.75 119 GLU A CA 1
ATOM 925 C C . GLU A 1 119 ? -10.788 -6.874 12.616 1.00 92.75 119 GLU A C 1
ATOM 927 O O . GLU A 1 119 ? -11.015 -6.011 11.761 1.00 92.75 119 GLU A O 1
ATOM 932 N N . ARG A 1 120 ? -11.743 -7.286 13.457 1.00 92.88 120 ARG A N 1
ATOM 933 C CA . ARG A 1 120 ? -13.071 -6.657 13.544 1.00 92.88 120 ARG A CA 1
ATOM 934 C C . ARG A 1 120 ? -13.053 -5.546 14.589 1.00 92.88 120 ARG A C 1
ATOM 936 O O . ARG A 1 120 ? -13.636 -5.692 15.658 1.00 92.88 120 ARG A O 1
ATOM 943 N N . ASP A 1 121 ? -12.389 -4.445 14.263 1.00 95.75 121 ASP A N 1
ATOM 944 C CA . ASP A 1 121 ? -12.342 -3.258 15.111 1.00 95.75 121 ASP A CA 1
ATOM 945 C C . ASP A 1 121 ? -12.877 -2.027 14.370 1.00 95.75 121 ASP A C 1
ATOM 947 O O . ASP A 1 121 ? -12.494 -1.750 13.232 1.00 95.75 121 ASP A O 1
ATOM 951 N N . ALA A 1 122 ? -13.796 -1.297 15.009 1.00 95.94 122 ALA A N 1
ATOM 952 C CA . ALA A 1 122 ? -14.443 -0.149 14.381 1.00 95.94 122 ALA A CA 1
ATOM 953 C C . ALA A 1 122 ? -13.482 1.032 14.198 1.00 95.94 122 ALA A C 1
ATOM 955 O O . ALA A 1 122 ? -13.574 1.716 13.186 1.00 95.94 122 ALA A O 1
ATOM 956 N N . LEU A 1 123 ? -12.561 1.259 15.143 1.00 96.56 123 LEU A N 1
ATOM 957 C CA . LEU A 1 123 ? -11.604 2.363 15.070 1.00 96.56 123 LEU A CA 1
ATOM 958 C C . LEU A 1 123 ? -10.594 2.130 13.942 1.00 96.56 123 LEU A C 1
ATOM 960 O O . LEU A 1 123 ? -10.389 3.014 13.112 1.00 96.56 123 LEU A O 1
ATOM 964 N N . LEU A 1 124 ? -10.035 0.921 13.858 1.00 96.50 124 LEU A N 1
ATOM 965 C CA . LEU A 1 124 ? -9.164 0.514 12.759 1.00 96.50 124 LEU A CA 1
ATOM 966 C C . LEU A 1 124 ? -9.904 0.568 11.420 1.00 96.50 124 LEU A C 1
ATOM 968 O O . LEU A 1 124 ? -9.396 1.131 10.455 1.00 96.50 124 LEU A O 1
ATOM 972 N N . GLY A 1 125 ? -11.116 0.012 11.354 1.00 96.12 125 GLY A N 1
ATOM 973 C CA . GLY A 1 125 ? -11.916 0.020 10.131 1.00 96.12 125 GLY A CA 1
ATOM 974 C C . GLY A 1 125 ? -12.197 1.434 9.624 1.00 96.12 125 GLY A C 1
ATOM 975 O O . GLY A 1 125 ? -12.117 1.685 8.424 1.00 96.12 125 GLY A O 1
ATOM 976 N N . ASP A 1 126 ? -12.489 2.362 10.529 1.00 96.81 126 ASP A N 1
ATOM 977 C CA . ASP A 1 126 ? -12.739 3.760 10.201 1.00 96.81 126 ASP A CA 1
ATOM 978 C C . ASP A 1 126 ? -11.455 4.498 9.786 1.00 96.81 126 ASP A C 1
ATOM 980 O O . ASP A 1 126 ? -11.473 5.208 8.781 1.00 96.81 126 ASP A O 1
ATOM 984 N N . TYR A 1 127 ? -10.319 4.245 10.447 1.00 96.62 127 TYR A N 1
ATOM 985 C CA . TYR A 1 127 ? -9.007 4.743 10.008 1.00 96.62 127 TYR A CA 1
ATOM 986 C C . TYR A 1 127 ? -8.685 4.313 8.569 1.00 96.62 127 TYR A C 1
ATOM 988 O O . TYR A 1 127 ? -8.357 5.147 7.726 1.00 96.62 127 TYR A O 1
ATOM 996 N N . LEU A 1 128 ? -8.845 3.024 8.253 1.00 96.31 128 LEU A N 1
ATOM 997 C CA . LEU A 1 128 ? -8.559 2.498 6.915 1.00 96.31 128 LEU A CA 1
ATOM 998 C C . LEU A 1 128 ? -9.483 3.094 5.842 1.00 96.31 128 LEU A C 1
ATOM 1000 O O . LEU A 1 128 ? -9.033 3.333 4.721 1.00 96.31 128 LEU A O 1
ATOM 1004 N N . LYS A 1 129 ? -10.755 3.366 6.165 1.00 95.69 129 LYS A N 1
ATOM 1005 C CA . LYS A 1 129 ? -11.680 4.046 5.240 1.00 95.69 129 LYS A CA 1
ATOM 1006 C C . LYS A 1 129 ? -11.251 5.481 4.959 1.00 95.69 129 LYS A C 1
ATOM 1008 O O . LYS A 1 129 ? -11.297 5.888 3.803 1.00 95.69 129 LYS A O 1
ATOM 1013 N N . VAL A 1 130 ? -10.820 6.221 5.981 1.00 96.44 130 VAL A N 1
ATOM 1014 C CA . VAL A 1 130 ? -10.321 7.593 5.810 1.00 96.44 130 VAL A CA 1
ATOM 1015 C C . VAL A 1 130 ? -9.054 7.596 4.953 1.00 96.44 130 VAL A C 1
ATOM 1017 O O . VAL A 1 130 ? -8.971 8.366 4.001 1.00 96.44 130 VAL A O 1
ATOM 1020 N N . CYS A 1 131 ? -8.114 6.677 5.196 1.00 95.25 131 CYS A N 1
ATOM 1021 C CA . CYS A 1 131 ? -6.940 6.497 4.335 1.00 95.25 131 CYS A CA 1
ATOM 1022 C C . CYS A 1 131 ? -7.326 6.185 2.879 1.00 95.25 131 CYS A C 1
ATOM 1024 O O . CYS A 1 131 ? -6.759 6.754 1.949 1.00 95.25 131 CYS A O 1
ATOM 1026 N N . ALA A 1 132 ? -8.313 5.309 2.669 1.00 94.38 132 ALA A N 1
ATOM 1027 C CA . ALA A 1 132 ? -8.813 4.994 1.334 1.00 94.38 132 ALA A CA 1
ATOM 1028 C C . ALA A 1 132 ? -9.490 6.196 0.659 1.00 94.38 132 ALA A C 1
ATOM 1030 O O . ALA A 1 132 ? -9.371 6.341 -0.554 1.00 94.38 132 ALA A O 1
ATOM 1031 N N . ALA A 1 133 ? -10.201 7.034 1.419 1.00 93.69 133 ALA A N 1
ATOM 1032 C CA . ALA A 1 133 ? -10.835 8.247 0.914 1.00 93.69 133 ALA A CA 1
ATOM 1033 C C . ALA A 1 133 ? -9.788 9.278 0.473 1.00 93.69 133 ALA A C 1
ATOM 1035 O O . ALA A 1 133 ? -9.875 9.760 -0.649 1.00 93.69 133 ALA A O 1
ATOM 1036 N N . LEU A 1 134 ? -8.753 9.516 1.288 1.00 93.50 134 LEU A N 1
ATOM 1037 C CA . LEU A 1 134 ? -7.638 10.422 0.974 1.00 93.50 134 LEU A CA 1
ATOM 1038 C C . LEU A 1 134 ? -6.881 10.057 -0.307 1.00 93.50 134 LEU A C 1
ATOM 1040 O O . LEU A 1 134 ? -6.340 10.934 -0.971 1.00 93.50 134 LEU A O 1
ATOM 1044 N N . GLY A 1 135 ? -6.826 8.769 -0.652 1.00 89.56 135 GLY A N 1
ATOM 1045 C CA . GLY A 1 135 ? -6.185 8.301 -1.880 1.00 89.56 135 GLY A CA 1
ATOM 1046 C C . GLY A 1 135 ? -7.036 8.446 -3.144 1.00 89.56 135 GLY A C 1
ATOM 1047 O O . GLY A 1 135 ? -6.562 8.089 -4.222 1.00 89.56 135 GLY A O 1
ATOM 1048 N N . ARG A 1 136 ? -8.297 8.892 -3.044 1.00 87.19 136 ARG A N 1
ATOM 1049 C CA . ARG A 1 136 ? -9.171 9.056 -4.212 1.00 87.19 136 ARG A CA 1
ATOM 1050 C C . ARG A 1 136 ? -8.844 10.360 -4.945 1.00 87.19 136 ARG A C 1
ATOM 1052 O O . ARG A 1 136 ? -8.686 11.391 -4.296 1.00 87.19 136 ARG A O 1
ATOM 1059 N N . PRO A 1 137 ? -8.796 10.344 -6.286 1.00 86.19 137 PRO A N 1
ATOM 1060 C CA . PRO A 1 137 ? -8.691 11.578 -7.052 1.00 86.19 137 PRO A CA 1
ATOM 1061 C C . PRO A 1 137 ? -9.963 12.424 -6.889 1.00 86.19 137 PRO A C 1
ATOM 1063 O O . PRO A 1 137 ? -11.052 11.884 -6.683 1.00 86.19 137 PRO A O 1
ATOM 1066 N N . GLY A 1 138 ? -9.826 13.744 -7.030 1.00 87.44 138 GLY A N 1
ATOM 1067 C CA . GLY A 1 138 ? -10.960 14.675 -7.068 1.00 87.44 138 GLY A CA 1
ATOM 1068 C C . GLY A 1 138 ? -11.421 15.230 -5.717 1.00 87.44 138 GLY A C 1
ATOM 1069 O O . GLY A 1 138 ? -12.460 15.878 -5.672 1.00 87.44 138 GLY A O 1
ATOM 1070 N N . LEU A 1 139 ? -10.674 14.999 -4.633 1.00 89.62 139 LEU A N 1
ATOM 1071 C CA . LEU A 1 139 ? -10.845 15.756 -3.389 1.00 89.62 139 LEU A CA 1
ATOM 1072 C C . LEU A 1 139 ? -10.383 17.202 -3.593 1.00 89.62 139 LEU A C 1
ATOM 1074 O O . LEU A 1 139 ? -9.306 17.431 -4.145 1.00 89.62 139 LEU A O 1
ATOM 1078 N N . ASP A 1 140 ? -11.191 18.156 -3.137 1.00 93.44 140 ASP A N 1
ATOM 1079 C CA . ASP A 1 140 ? -10.755 19.540 -2.993 1.00 93.44 140 ASP A CA 1
ATOM 1080 C C . ASP A 1 140 ? -9.852 19.698 -1.758 1.00 93.44 140 ASP A C 1
ATOM 1082 O O . ASP A 1 140 ? -9.717 18.793 -0.930 1.00 93.44 140 ASP A O 1
ATOM 1086 N N . GLU A 1 141 ? -9.203 20.856 -1.648 1.00 93.56 141 GLU A N 1
ATOM 1087 C CA . GLU A 1 141 ? -8.257 21.151 -0.567 1.00 93.56 141 GLU A CA 1
ATOM 1088 C C . GLU A 1 141 ? -8.920 21.043 0.817 1.00 93.56 141 GLU A C 1
ATOM 1090 O O . GLU A 1 141 ? -8.419 20.348 1.699 1.00 93.56 141 GLU A O 1
ATOM 1095 N N . ALA A 1 142 ? -10.111 21.627 0.982 1.00 94.38 142 ALA A N 1
ATOM 1096 C CA . ALA A 1 142 ? -10.839 21.613 2.251 1.00 94.38 142 ALA A CA 1
ATOM 1097 C C . ALA A 1 142 ? -11.283 20.200 2.679 1.00 94.38 142 ALA A C 1
ATOM 1099 O O . ALA A 1 142 ? -11.202 19.836 3.861 1.00 94.38 142 ALA A O 1
ATOM 1100 N N . GLY A 1 143 ? -11.755 19.388 1.730 1.00 93.62 143 GLY A N 1
ATOM 1101 C CA . GLY A 1 143 ? -12.116 17.995 1.962 1.00 93.62 143 GLY A CA 1
ATOM 1102 C C . GLY A 1 143 ? -10.895 17.149 2.309 1.00 93.62 143 GLY A C 1
ATOM 1103 O O . GLY A 1 143 ? -10.949 16.343 3.244 1.00 93.62 143 GLY A O 1
ATOM 1104 N N . TRP A 1 144 ? -9.779 17.365 1.609 1.00 94.12 144 TRP A N 1
ATOM 1105 C CA . TRP A 1 144 ? -8.518 16.693 1.902 1.00 94.12 144 TRP A CA 1
ATOM 1106 C C . TRP A 1 144 ? -8.019 17.023 3.314 1.00 94.12 144 TRP A C 1
ATOM 1108 O O . TRP A 1 144 ? -7.764 16.099 4.088 1.00 94.12 144 TRP A O 1
ATOM 1118 N N . ASP A 1 145 ? -7.987 18.301 3.699 1.00 95.50 145 ASP A N 1
ATOM 1119 C CA . ASP A 1 145 ? -7.570 18.747 5.035 1.00 95.50 145 ASP A CA 1
ATOM 1120 C C . ASP A 1 145 ? -8.438 18.145 6.143 1.00 95.50 145 ASP A C 1
ATOM 1122 O O . ASP A 1 145 ? -7.935 17.648 7.156 1.00 95.50 145 ASP A O 1
ATOM 1126 N N . THR A 1 146 ? -9.757 18.131 5.941 1.00 94.50 146 THR A N 1
ATOM 1127 C CA . THR A 1 146 ? -10.705 17.550 6.902 1.00 94.50 146 THR A CA 1
ATOM 1128 C C . THR A 1 146 ? -10.450 16.056 7.103 1.00 94.50 146 THR A C 1
ATOM 1130 O O . THR A 1 146 ? -10.432 15.554 8.238 1.00 94.50 146 THR A O 1
ATOM 1133 N N . LEU A 1 147 ? -10.236 15.321 6.009 1.00 95.56 147 LEU A N 1
ATOM 1134 C CA . LEU A 1 147 ? -9.930 13.897 6.067 1.00 95.56 147 LEU A CA 1
ATOM 1135 C C . LEU A 1 147 ? -8.548 13.636 6.668 1.00 95.56 147 LEU A C 1
ATOM 1137 O O . LEU A 1 147 ? -8.410 12.680 7.429 1.00 95.56 147 LEU A O 1
ATOM 1141 N N . GLN A 1 148 ? -7.551 14.482 6.402 1.00 96.06 148 GLN A N 1
ATOM 1142 C CA . GLN A 1 148 ? -6.226 14.342 7.004 1.00 96.06 148 GLN A CA 1
ATOM 1143 C C . GLN A 1 148 ? -6.255 14.545 8.512 1.00 96.06 148 GLN A C 1
ATOM 1145 O O . GLN A 1 148 ? -5.785 13.678 9.246 1.00 96.06 148 GLN A O 1
ATOM 1150 N N . GLN A 1 149 ? -6.899 15.608 8.994 1.00 95.44 149 GLN A N 1
ATOM 1151 C CA . GLN A 1 149 ? -7.074 15.829 10.433 1.00 95.44 149 GLN A CA 1
ATOM 1152 C C . GLN A 1 149 ? -7.829 14.665 11.086 1.00 95.44 149 GLN A C 1
ATOM 1154 O O . GLN A 1 149 ? -7.519 14.232 12.199 1.00 95.44 149 GLN A O 1
ATOM 1159 N N . THR A 1 150 ? -8.826 14.116 10.388 1.00 95.50 150 THR A N 1
ATOM 1160 C CA . THR A 1 150 ? -9.544 12.927 10.854 1.00 95.50 150 THR A CA 1
ATOM 1161 C C . THR A 1 150 ? -8.620 11.709 10.909 1.00 95.50 150 THR A C 1
ATOM 1163 O O . THR A 1 150 ? -8.627 10.999 11.915 1.00 95.50 150 THR A O 1
ATOM 1166 N N . ARG A 1 151 ? -7.794 11.481 9.879 1.00 96.00 151 ARG A N 1
ATOM 1167 C CA . ARG A 1 151 ? -6.812 10.389 9.829 1.00 96.00 151 ARG A CA 1
ATOM 1168 C C . ARG A 1 151 ? -5.847 10.468 11.004 1.00 96.00 151 ARG A C 1
ATOM 1170 O O . ARG A 1 151 ? -5.701 9.476 11.709 1.00 96.00 151 ARG A O 1
ATOM 1177 N N . GLU A 1 152 ? -5.238 11.628 11.232 1.00 95.50 152 GLU A N 1
ATOM 1178 C CA . GLU A 1 152 ? -4.262 11.854 12.306 1.00 95.50 152 GLU A CA 1
ATOM 1179 C C . GLU A 1 152 ? -4.866 11.596 13.686 1.00 95.50 152 GLU A C 1
ATOM 1181 O O . GLU A 1 152 ? -4.266 10.924 14.525 1.00 95.50 152 GLU A O 1
ATOM 1186 N N . ARG A 1 153 ? -6.104 12.053 13.907 1.00 94.31 153 ARG A N 1
ATOM 1187 C CA . ARG A 1 153 ? -6.827 11.773 15.151 1.00 94.31 153 ARG A CA 1
ATOM 1188 C C . ARG A 1 153 ? -7.061 10.280 15.344 1.00 94.31 153 ARG A C 1
ATOM 1190 O O . ARG A 1 153 ? -6.833 9.781 16.438 1.00 94.31 153 ARG A O 1
ATOM 1197 N N . LEU A 1 154 ? -7.533 9.569 14.320 1.00 95.69 154 LEU A N 1
ATOM 1198 C CA . LEU A 1 154 ? -7.770 8.125 14.413 1.00 95.69 154 LEU A CA 1
ATOM 1199 C C . LEU A 1 154 ? -6.459 7.342 14.586 1.00 95.69 154 LEU A C 1
ATOM 1201 O O . LEU A 1 154 ? -6.429 6.374 15.342 1.00 95.69 154 LEU A O 1
ATOM 1205 N N . GLU A 1 155 ? -5.380 7.779 13.936 1.00 94.94 155 GLU A N 1
ATOM 1206 C CA . GLU A 1 155 ? -4.050 7.181 14.061 1.00 94.94 155 GLU A CA 1
ATOM 1207 C C . GLU A 1 155 ? -3.500 7.320 15.479 1.00 94.94 155 GLU A C 1
ATOM 1209 O O . GLU A 1 155 ? -3.209 6.306 16.110 1.00 94.94 155 GLU A O 1
ATOM 1214 N N . GLY A 1 156 ? -3.458 8.538 16.030 1.00 93.75 156 GLY A N 1
ATOM 1215 C CA . GLY A 1 156 ? -2.982 8.750 17.402 1.00 93.75 156 GLY A CA 1
ATOM 1216 C C . GLY A 1 156 ? -3.801 7.964 18.430 1.00 93.75 156 GLY A C 1
ATOM 1217 O O . GLY A 1 156 ? -3.303 7.526 19.461 1.00 93.75 156 GLY A O 1
ATOM 1218 N N . TRP A 1 157 ? -5.072 7.710 18.129 1.00 93.19 157 TRP A N 1
ATOM 1219 C CA . TRP A 1 157 ? -5.945 6.892 18.960 1.00 93.19 157 TRP A CA 1
ATOM 1220 C C . TRP A 1 157 ? -5.616 5.405 18.908 1.00 93.19 157 TRP A C 1
ATOM 1222 O O . TRP A 1 157 ? -5.633 4.740 19.943 1.00 93.19 157 TRP A O 1
ATOM 1232 N N . LEU A 1 158 ? -5.309 4.883 17.722 1.00 93.62 158 LEU A N 1
ATOM 1233 C CA . LEU A 1 158 ? -4.816 3.518 17.560 1.00 93.62 158 LEU A CA 1
ATOM 1234 C C . LEU A 1 158 ? -3.462 3.336 18.260 1.00 93.62 158 LEU A C 1
ATOM 1236 O O . LEU A 1 158 ? -3.240 2.303 18.889 1.00 93.62 158 LEU A O 1
ATOM 1240 N N . GLU A 1 159 ? -2.593 4.348 18.213 1.00 91.94 159 GLU A N 1
ATOM 1241 C CA . GLU A 1 159 ? -1.287 4.349 18.887 1.00 91.94 159 GLU A CA 1
ATOM 1242 C C . GLU A 1 159 ? -1.407 4.291 20.412 1.00 91.94 159 GLU A C 1
ATOM 1244 O O . GLU A 1 159 ? -0.636 3.593 21.068 1.00 91.94 159 GLU A O 1
ATOM 1249 N N . LEU A 1 160 ? -2.430 4.932 20.977 1.00 92.50 160 LEU A N 1
ATOM 1250 C CA . LEU A 1 160 ? -2.747 4.867 22.406 1.00 92.50 160 LEU A CA 1
ATOM 1251 C C . LEU A 1 160 ? -3.470 3.569 22.823 1.00 92.50 160 LEU A C 1
ATOM 1253 O O . LEU A 1 160 ? -3.948 3.466 23.953 1.00 92.50 160 LEU A O 1
ATOM 1257 N N . GLY A 1 161 ? -3.590 2.580 21.930 1.00 91.88 161 GLY A N 1
ATOM 1258 C CA . GLY A 1 161 ? -4.291 1.320 22.203 1.00 91.88 161 GLY A CA 1
ATOM 1259 C C . GLY A 1 161 ? -5.818 1.446 22.194 1.00 91.88 161 GLY A C 1
ATOM 1260 O O . GLY A 1 161 ? -6.523 0.607 22.760 1.00 91.88 161 GLY A O 1
ATOM 1261 N N . GLY A 1 162 ? -6.349 2.500 21.571 1.00 93.62 162 GLY A N 1
ATOM 1262 C CA . GLY A 1 162 ? -7.778 2.684 21.366 1.00 93.62 162 GLY A CA 1
ATOM 1263 C C . GLY A 1 162 ? -8.396 1.574 20.513 1.00 93.62 162 GLY A C 1
ATOM 1264 O O . GLY A 1 162 ? -7.743 0.941 19.686 1.00 93.62 162 GLY A O 1
ATOM 1265 N N . SER A 1 163 ? -9.694 1.355 20.706 1.00 95.50 163 SER A N 1
ATOM 1266 C CA . SER A 1 163 ? -10.493 0.394 19.944 1.00 95.50 163 SER A CA 1
ATOM 1267 C C . SER A 1 163 ? -11.924 0.901 19.784 1.00 95.50 163 SER A C 1
ATOM 1269 O O . SER A 1 163 ? -12.358 1.834 20.469 1.00 95.50 163 SER A O 1
ATOM 1271 N N . GLY A 1 164 ? -12.711 0.233 18.944 1.00 95.25 164 GLY A N 1
ATOM 1272 C CA . GLY A 1 164 ? -14.144 0.480 18.813 1.00 95.25 164 GLY A CA 1
ATOM 1273 C C . GLY A 1 164 ? -14.922 0.332 20.125 1.00 95.25 164 GLY A C 1
ATOM 1274 O O . GLY A 1 164 ? -15.937 1.010 20.325 1.00 95.25 164 GLY A O 1
ATOM 1275 N N . ASN A 1 165 ? -14.427 -0.506 21.038 1.00 95.88 165 ASN A N 1
ATOM 1276 C CA . ASN A 1 165 ? -15.025 -0.735 22.350 1.00 95.88 165 ASN A CA 1
ATOM 1277 C C . ASN A 1 165 ? -14.568 0.265 23.421 1.00 95.88 165 ASN A C 1
ATOM 1279 O O . ASN A 1 165 ? -15.215 0.352 24.466 1.00 95.88 165 ASN A O 1
ATOM 1283 N N . SER A 1 166 ? -13.507 1.033 23.167 1.00 95.75 166 SER A N 1
ATOM 1284 C CA . SER A 1 166 ? -12.994 2.036 24.100 1.00 95.75 166 SER A CA 1
ATOM 1285 C C . SER A 1 166 ? -13.957 3.231 24.234 1.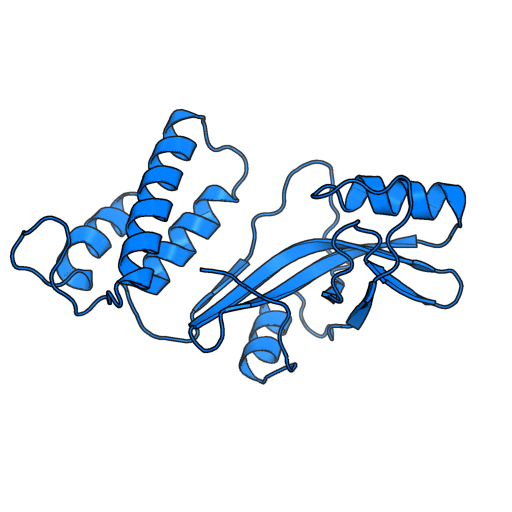00 95.75 166 SER A C 1
ATOM 1287 O O . SER A 1 166 ? -14.747 3.503 23.316 1.00 95.75 166 SER A O 1
ATOM 1289 N N . PRO A 1 167 ? -13.919 3.973 25.359 1.00 95.94 167 PRO A N 1
ATOM 1290 C CA . PRO A 1 167 ? -14.631 5.242 25.495 1.00 95.94 167 PRO A CA 1
ATOM 1291 C C . PRO A 1 167 ? -14.305 6.210 24.349 1.00 95.94 167 PRO A C 1
ATOM 1293 O O . PRO A 1 167 ? -13.167 6.318 23.899 1.00 95.94 167 PRO A O 1
ATOM 1296 N N . CYS A 1 168 ? -15.322 6.909 23.856 1.00 94.88 168 CYS A N 1
ATOM 1297 C CA . CYS A 1 168 ? -15.225 7.766 22.678 1.00 94.88 168 CYS A CA 1
ATOM 1298 C C . CYS A 1 168 ? -14.452 9.082 22.959 1.00 94.88 168 CYS A C 1
ATOM 1300 O O . CYS A 1 168 ? -14.670 9.681 24.017 1.00 94.88 168 CYS A O 1
ATOM 1302 N N . PRO A 1 169 ? -13.655 9.617 21.997 1.00 90.56 169 PRO A N 1
ATOM 1303 C CA . PRO A 1 169 ? -12.824 10.827 22.180 1.00 90.56 169 PRO A CA 1
ATOM 1304 C C . PRO A 1 169 ? -13.567 12.049 22.635 1.00 90.56 169 PRO A C 1
ATOM 1306 O O . PRO A 1 169 ? -13.060 12.872 23.387 1.00 90.56 169 PRO A O 1
ATOM 1309 N N . CYS A 1 170 ? -14.779 12.182 22.115 1.00 91.56 170 CYS A N 1
ATOM 1310 C CA . CYS A 1 170 ? -15.595 13.359 22.304 1.00 91.56 170 CYS A CA 1
ATOM 1311 C C . CYS A 1 170 ? -16.197 13.441 23.711 1.00 91.56 170 CYS A C 1
ATOM 1313 O O . CYS A 1 170 ? -17.047 14.295 23.936 1.00 91.56 170 CYS A O 1
ATOM 1315 N N . ARG A 1 171 ? -15.802 12.545 24.632 1.00 90.44 171 ARG A N 1
ATOM 1316 C CA . ARG A 1 171 ? -16.263 12.502 26.027 1.00 90.44 171 ARG A CA 1
ATOM 1317 C C . ARG A 1 171 ? -17.785 12.386 26.163 1.00 90.44 171 ARG A C 1
ATOM 1319 O O . ARG A 1 171 ? -18.357 12.776 27.169 1.00 90.44 171 ARG A O 1
ATOM 1326 N N . SER A 1 172 ? -18.446 11.782 25.176 1.00 93.38 172 SER A N 1
ATOM 1327 C CA . SER A 1 172 ? -19.901 11.570 25.175 1.00 93.38 172 SER A CA 1
ATOM 1328 C C . SER A 1 172 ? -20.392 10.511 26.170 1.00 93.38 172 SER A C 1
ATOM 1330 O O . SER A 1 172 ? -21.588 10.233 26.215 1.00 93.38 172 SER A O 1
ATOM 1332 N N . GLY A 1 173 ? -19.485 9.834 26.882 1.00 92.56 173 GLY A N 1
ATOM 1333 C CA . GLY A 1 173 ? -19.789 8.672 27.727 1.00 92.56 173 GLY A CA 1
ATOM 1334 C C . GLY A 1 173 ? -20.100 7.380 26.956 1.00 92.56 173 GLY A C 1
ATOM 1335 O O . GLY A 1 173 ? -20.278 6.329 27.563 1.00 92.56 173 GLY A O 1
ATOM 1336 N N . ARG A 1 174 ? -20.147 7.417 25.616 1.00 96.38 174 ARG A N 1
ATOM 1337 C CA . ARG A 1 174 ? -20.408 6.242 24.764 1.00 96.38 174 ARG A CA 1
ATOM 1338 C C . ARG A 1 174 ? -19.105 5.570 24.321 1.00 96.38 174 ARG A C 1
ATOM 1340 O O . ARG A 1 174 ? -18.054 6.205 24.288 1.00 96.38 174 ARG A O 1
ATOM 1347 N N . ARG A 1 175 ? -19.183 4.303 23.895 1.00 96.88 175 ARG A N 1
ATOM 1348 C CA . ARG A 1 175 ? -18.089 3.619 23.173 1.00 96.88 175 ARG A CA 1
ATOM 1349 C C . ARG A 1 175 ? -17.892 4.228 21.781 1.00 96.88 175 ARG A C 1
ATOM 1351 O O . ARG A 1 175 ? -18.878 4.652 21.168 1.00 96.88 175 ARG A O 1
ATOM 1358 N N . TYR A 1 176 ? -16.663 4.230 21.260 1.00 97.12 176 TYR A N 1
ATOM 1359 C CA . TYR A 1 176 ? -16.333 4.801 19.944 1.00 97.12 176 TYR A CA 1
ATOM 1360 C C . TYR A 1 176 ? -17.250 4.283 18.822 1.00 97.12 176 TYR A C 1
ATOM 1362 O O . TYR A 1 176 ? -17.841 5.085 18.090 1.00 97.12 176 TYR A O 1
ATOM 1370 N N . GLN A 1 177 ? -17.451 2.960 18.747 1.00 96.06 177 GLN A N 1
ATOM 1371 C CA . GLN A 1 177 ? -18.259 2.305 17.707 1.00 96.06 177 GLN A CA 1
ATOM 1372 C C . GLN A 1 177 ? -19.724 2.781 17.664 1.00 96.06 177 GLN A C 1
ATOM 1374 O O . GLN A 1 177 ? -20.370 2.737 16.618 1.00 96.06 177 GLN A O 1
ATOM 1379 N N . ASN A 1 178 ? -20.234 3.288 18.792 1.00 96.19 178 ASN A N 1
ATOM 1380 C CA . ASN A 1 178 ? -21.608 3.765 18.960 1.00 96.19 178 ASN A CA 1
ATOM 1381 C C . ASN A 1 178 ? -21.714 5.300 18.963 1.00 96.19 178 ASN A C 1
ATOM 1383 O O . ASN A 1 178 ? -22.783 5.845 19.251 1.00 96.19 178 ASN A O 1
ATOM 1387 N N . CYS A 1 179 ? -20.618 6.008 18.683 1.00 95.38 179 CYS A N 1
ATOM 1388 C CA . CYS A 1 179 ? -20.561 7.463 18.733 1.00 95.38 179 CYS A CA 1
ATOM 1389 C C . CYS A 1 179 ? -19.831 8.043 17.518 1.00 95.38 179 CYS A C 1
ATOM 1391 O O . CYS A 1 179 ? -20.452 8.167 16.464 1.00 95.38 179 CYS A O 1
ATOM 1393 N N . CYS A 1 180 ? -18.543 8.391 17.626 1.00 94.31 180 CYS A N 1
ATOM 1394 C CA . CYS A 1 180 ? -17.810 9.025 16.525 1.00 94.31 180 CYS A CA 1
ATOM 1395 C C . CYS A 1 180 ? -17.730 8.139 15.274 1.00 94.31 180 CYS A C 1
ATOM 1397 O O . CYS 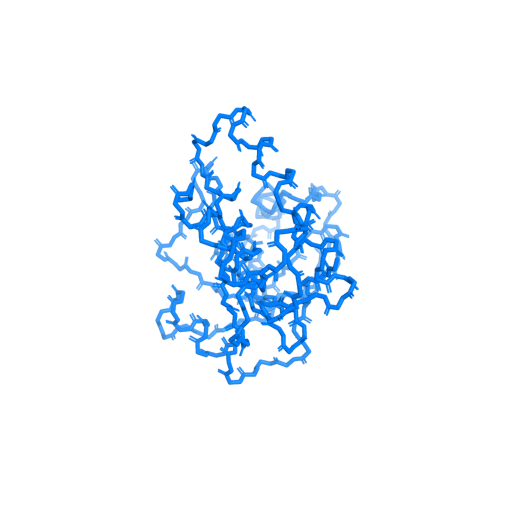A 1 180 ? -17.811 8.677 14.178 1.00 94.31 180 CYS A O 1
ATOM 1399 N N . SER A 1 181 ? -17.698 6.810 15.423 1.00 95.19 181 SER A N 1
ATOM 1400 C CA . SER A 1 181 ? -17.772 5.885 14.281 1.00 95.19 181 SER A CA 1
ATOM 1401 C C . SER A 1 181 ? -19.069 6.015 13.473 1.00 95.19 181 SER A C 1
ATOM 1403 O O . SER A 1 181 ? -19.075 5.857 12.255 1.00 95.19 181 SER A O 1
ATOM 1405 N N . ARG A 1 182 ? -20.206 6.286 14.135 1.00 93.12 182 ARG A N 1
ATOM 1406 C CA . ARG A 1 182 ? -21.485 6.491 13.431 1.00 93.12 182 ARG A CA 1
ATOM 1407 C C . ARG A 1 182 ? -21.458 7.806 12.660 1.00 93.12 182 ARG A C 1
ATOM 1409 O O . ARG A 1 182 ? -21.719 7.801 11.472 1.00 93.12 182 ARG A O 1
ATOM 1416 N N . ARG A 1 183 ? -21.019 8.884 13.317 1.00 89.50 183 ARG A N 1
ATOM 1417 C CA . ARG A 1 183 ? -20.901 10.211 12.691 1.00 89.50 183 ARG A CA 1
ATOM 1418 C C . ARG A 1 183 ? -19.981 10.196 11.471 1.00 89.50 183 ARG A C 1
ATOM 1420 O O . ARG A 1 183 ? -20.317 10.786 10.456 1.00 89.50 183 ARG A O 1
ATOM 1427 N N . LEU A 1 184 ? -18.844 9.506 11.571 1.00 91.50 184 LEU A N 1
ATOM 1428 C CA . LEU A 1 184 ? -17.902 9.387 10.462 1.00 91.50 184 LEU A CA 1
ATOM 1429 C C . LEU A 1 184 ? -18.506 8.620 9.281 1.00 91.50 184 LEU A C 1
ATOM 1431 O O . LEU A 1 184 ? -18.323 9.031 8.145 1.00 91.50 184 LEU A O 1
ATOM 1435 N N . ARG A 1 185 ? -19.244 7.532 9.541 1.00 87.19 185 ARG A N 1
ATOM 1436 C CA . ARG A 1 185 ? -19.939 6.775 8.488 1.00 87.19 185 ARG A CA 1
ATOM 1437 C C . ARG A 1 185 ? -20.950 7.611 7.713 1.00 87.19 185 ARG A C 1
ATOM 1439 O O . ARG A 1 185 ? -21.122 7.355 6.534 1.00 87.19 185 ARG A O 1
ATOM 1446 N N . ASP A 1 186 ? -21.587 8.575 8.364 1.00 82.69 186 ASP A N 1
ATOM 1447 C CA . ASP A 1 186 ? -22.552 9.466 7.715 1.00 82.69 186 ASP A CA 1
ATOM 1448 C C . ASP A 1 186 ? -21.860 10.578 6.894 1.00 82.69 186 ASP A C 1
ATOM 1450 O O . ASP A 1 186 ? -22.524 11.289 6.147 1.00 82.69 186 ASP A O 1
ATOM 1454 N N . SER A 1 187 ? -20.538 10.748 7.050 1.00 77.38 187 SER A N 1
ATOM 1455 C CA . SER A 1 187 ? -19.742 11.825 6.434 1.00 77.38 187 SER A CA 1
ATOM 1456 C C . SER A 1 187 ? -18.783 11.353 5.327 1.00 77.38 187 SER A C 1
ATOM 1458 O O . SER A 1 187 ? -18.174 12.197 4.675 1.00 77.38 187 SER A O 1
ATOM 1460 N N . LEU A 1 188 ? -18.600 10.037 5.155 1.00 79.00 188 LEU A N 1
ATOM 1461 C CA . LEU A 1 188 ? -17.717 9.401 4.158 1.00 79.00 188 LEU A CA 1
ATOM 1462 C C . LEU A 1 188 ? -18.522 8.784 3.012 1.00 79.00 188 LEU A C 1
ATOM 1464 O O . LEU A 1 188 ? -17.993 8.783 1.877 1.00 79.00 188 LEU A O 1
#